Protein AF-A0A5B0R577-F1 (afdb_monomer_lite)

Sequence (352 aa):
MMDSQGEFYRAWYKTILSQLIGIERVLERFERAIALIWTSLPLSLGPPGENSPYMITPFRSRKTKRMIKDLLTRKLRNFLVEADSVLADFRPANPSSDEELPKVERWRSVLRLTAVMSDRIDEIRRWLQKPLIAVAKEEWQGLVEQIDNSLRLLLKHLNATYHKLEKGYQSDSDYEVVFLDGTRIKFVQAGLPVIKLCRVYFNKLSRPTNSMSLIFVENSMRLGAARLDNLLNLTQDTAVWIDYFVRKITQSDSRRREIVDATVRLAGSFLKSSSILKDYWDSLLDSGNHAPPVDRERIEEAQNWLECWNMMLNQATGNLTEATRSRGPGPAEIGEDTSDELDQEGGGGLMT

pLDDT: mean 71.92, std 19.08, range [32.41, 97.19]

Radius of gyration: 31.73 Å; chains: 1; bounding box: 81×52×121 Å

Foldseek 3Di:
DVVVLVVVVVVVVVVVVVVVVLVVVLVVLVVVVVVLLVVLPDPDDPDPDLPDLQNCFPLNSVVLVVLSCCLVVPLVVVLVVLVCVLVVPDDPDDDDPVVVVVSVVSVVVNVVSSVVSVVSSVVSVVVSRDPLLLVLLVVLVVLLVVLVVLLVLLVCQLDVVNVVPVVDDDDPPDDPQDHADPLLNLLSVLCNLLSVLSSVVSCLANDDDPDLHLADPPPLQHDGPNLSSVLSVLNVVLSVLSVQLSCLSRDRPRALVSNLVSLVVNLVSLVVSLVSSVVSLVVSVVCCVPTDDDDVVSSVVSVVVSVVSNVSNVVSSVSSNVSSVDDPPDPDPPDDPDDDDDDDDDDDDDDD

Structure (mmCIF, N/CA/C/O backbone):
data_AF-A0A5B0R577-F1
#
_entry.id   AF-A0A5B0R577-F1
#
loop_
_atom_site.group_PDB
_atom_site.id
_atom_site.type_symbol
_atom_site.label_atom_id
_atom_site.label_alt_id
_atom_site.label_comp_id
_atom_site.label_asym_id
_atom_site.label_entity_id
_atom_site.label_seq_id
_atom_site.pdbx_PDB_ins_code
_atom_site.Cartn_x
_atom_site.Cartn_y
_atom_site.Cartn_z
_atom_site.occupancy
_atom_site.B_iso_or_equiv
_atom_site.auth_seq_id
_atom_site.auth_comp_id
_atom_site.auth_asym_id
_atom_site.auth_atom_id
_atom_site.pdbx_PDB_model_num
ATOM 1 N N . MET A 1 1 ? 36.397 -19.663 -50.776 1.00 43.94 1 MET A N 1
ATOM 2 C CA . MET A 1 1 ? 36.369 -19.833 -49.304 1.00 43.94 1 MET A CA 1
ATOM 3 C C . MET A 1 1 ? 36.425 -18.499 -48.542 1.00 43.94 1 MET A C 1
ATOM 5 O O . MET A 1 1 ? 35.908 -18.453 -47.441 1.00 43.94 1 MET A O 1
ATOM 9 N N . MET A 1 2 ? 36.968 -17.409 -49.115 1.00 37.94 2 MET A N 1
ATOM 10 C CA . MET A 1 2 ? 36.943 -16.062 -48.501 1.00 37.94 2 MET A CA 1
ATOM 11 C C . MET A 1 2 ? 35.567 -15.353 -48.544 1.00 37.94 2 MET A C 1
ATOM 13 O O . MET A 1 2 ? 35.263 -14.586 -47.635 1.00 37.94 2 MET A O 1
ATOM 17 N N . ASP A 1 3 ? 34.709 -15.642 -49.533 1.00 46.12 3 ASP A N 1
ATOM 18 C CA . ASP A 1 3 ? 33.387 -14.990 -49.672 1.00 46.12 3 ASP A CA 1
ATOM 19 C C . ASP A 1 3 ? 32.381 -15.353 -48.565 1.00 46.12 3 ASP A C 1
ATOM 21 O O . ASP A 1 3 ? 31.615 -14.502 -48.118 1.00 46.12 3 ASP A O 1
ATOM 25 N N . SER A 1 4 ? 32.410 -16.586 -48.049 1.00 50.47 4 SER A N 1
ATOM 26 C CA . SER A 1 4 ? 31.443 -17.053 -47.042 1.00 50.47 4 SER A CA 1
ATOM 27 C C . SER A 1 4 ? 31.662 -16.435 -45.657 1.00 50.47 4 SER A C 1
ATOM 29 O O . SER A 1 4 ? 30.705 -16.215 -44.918 1.00 50.47 4 SER A O 1
ATOM 31 N N . GLN A 1 5 ? 32.912 -16.116 -45.301 1.00 43.12 5 GLN A N 1
ATOM 32 C CA . GLN A 1 5 ? 33.227 -15.390 -44.065 1.00 43.12 5 GLN A CA 1
ATOM 33 C C . GLN A 1 5 ? 32.813 -13.919 -44.173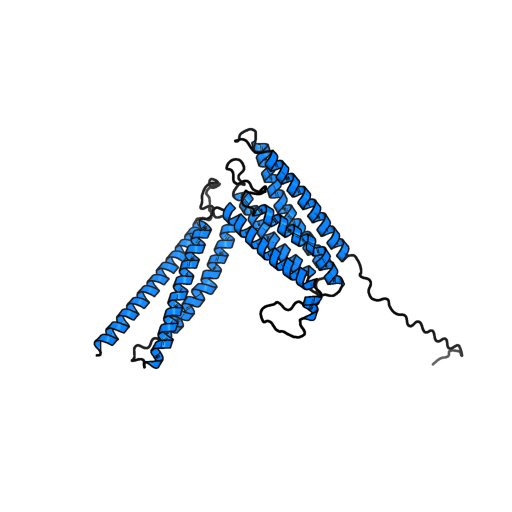 1.00 43.12 5 GLN A C 1
ATOM 35 O O . GLN A 1 5 ? 32.197 -13.385 -43.253 1.00 43.12 5 GLN A O 1
ATOM 40 N N . GLY A 1 6 ? 33.087 -13.273 -45.312 1.00 50.34 6 GLY A N 1
ATOM 41 C CA . GLY A 1 6 ? 32.671 -11.893 -45.568 1.00 50.34 6 GLY A CA 1
ATOM 42 C C . GLY A 1 6 ? 31.152 -11.712 -45.509 1.00 50.34 6 GLY A C 1
ATOM 43 O O . GLY A 1 6 ? 30.668 -10.767 -44.883 1.00 50.34 6 GLY A O 1
ATOM 44 N N . GLU A 1 7 ? 30.384 -12.642 -46.084 1.00 53.81 7 GLU A N 1
ATOM 45 C CA . GLU A 1 7 ? 28.919 -12.640 -45.995 1.00 53.81 7 GLU A CA 1
ATOM 46 C C . GLU A 1 7 ? 28.403 -12.886 -44.572 1.00 53.81 7 GLU A C 1
ATOM 48 O O . GLU A 1 7 ? 27.465 -12.208 -44.142 1.00 53.81 7 GLU A O 1
ATOM 53 N N . PHE A 1 8 ? 29.050 -13.773 -43.809 1.00 53.00 8 PHE A N 1
ATOM 54 C CA . PHE A 1 8 ? 28.721 -14.022 -42.404 1.00 53.00 8 PHE A CA 1
ATOM 55 C C . PHE A 1 8 ? 28.892 -12.760 -41.546 1.00 53.00 8 PHE A C 1
ATOM 57 O O . PHE A 1 8 ? 27.947 -12.350 -40.866 1.00 53.00 8 PHE A O 1
ATOM 64 N N . TYR A 1 9 ? 30.037 -12.072 -41.643 1.00 52.38 9 TYR A N 1
ATOM 65 C CA . TYR A 1 9 ? 30.276 -10.815 -40.920 1.00 52.38 9 TYR A CA 1
ATOM 66 C C . TYR A 1 9 ? 29.325 -9.697 -41.350 1.00 52.38 9 TYR A C 1
ATOM 68 O O . TYR A 1 9 ? 28.919 -8.883 -40.523 1.00 52.38 9 TYR A O 1
ATOM 76 N N . ARG A 1 10 ? 28.915 -9.661 -42.623 1.00 57.91 10 ARG A N 1
ATOM 77 C CA . ARG A 1 10 ? 27.967 -8.665 -43.143 1.00 57.91 10 ARG A CA 1
ATOM 78 C C . ARG A 1 10 ? 26.538 -8.915 -42.661 1.00 57.91 10 ARG A C 1
ATOM 80 O O . ARG A 1 10 ? 25.837 -7.961 -42.325 1.00 57.91 10 ARG A O 1
ATOM 87 N N . ALA A 1 11 ? 26.107 -10.176 -42.600 1.00 59.84 11 ALA A N 1
ATOM 88 C CA . ALA A 1 11 ? 24.827 -10.571 -42.013 1.00 59.84 11 ALA A CA 1
ATOM 89 C C . ALA A 1 11 ? 24.789 -10.260 -40.509 1.00 59.84 11 ALA A C 1
ATOM 91 O O . ALA A 1 11 ? 23.797 -9.738 -39.992 1.00 59.84 11 ALA A O 1
ATOM 92 N N . TRP A 1 12 ? 25.908 -10.485 -39.825 1.00 58.91 12 TRP A N 1
ATOM 93 C CA . TRP A 1 12 ? 26.088 -10.129 -38.425 1.00 58.91 12 TRP A CA 1
ATOM 94 C C . TRP A 1 12 ? 26.072 -8.623 -38.184 1.00 58.91 12 TRP A C 1
ATOM 96 O O . TRP A 1 12 ? 25.298 -8.150 -37.358 1.00 58.91 12 TRP A O 1
ATOM 106 N N . TYR A 1 13 ? 26.824 -7.848 -38.963 1.00 58.81 13 TYR A N 1
ATOM 107 C CA . TYR A 1 13 ? 26.816 -6.388 -38.890 1.00 58.81 13 TYR A CA 1
ATOM 108 C C . TYR A 1 13 ? 25.419 -5.810 -39.149 1.00 58.81 13 TYR A C 1
ATOM 110 O O . TYR A 1 13 ? 24.967 -4.935 -38.416 1.00 58.81 13 TYR A O 1
ATOM 118 N N . LYS A 1 14 ? 24.678 -6.343 -40.133 1.00 65.19 14 LYS A N 1
ATOM 119 C CA . LYS A 1 14 ? 23.273 -5.964 -40.369 1.00 65.19 14 LYS A CA 1
ATOM 120 C C . LYS A 1 14 ? 22.375 -6.282 -39.176 1.00 65.19 14 LYS A C 1
ATOM 122 O O . LYS A 1 14 ? 21.494 -5.489 -38.853 1.00 65.19 14 LYS A O 1
ATOM 127 N N . THR A 1 15 ? 22.602 -7.412 -38.515 1.00 58.28 15 THR A N 1
ATOM 128 C CA . THR A 1 15 ? 21.853 -7.797 -37.313 1.00 58.28 15 THR A CA 1
ATOM 129 C C . THR A 1 15 ? 22.156 -6.842 -36.159 1.00 58.28 15 THR A C 1
ATOM 131 O O . THR A 1 15 ? 21.231 -6.369 -35.508 1.00 58.28 15 THR A O 1
ATOM 134 N N . ILE A 1 16 ? 23.424 -6.471 -35.962 1.00 53.16 16 ILE A N 1
ATOM 135 C CA . ILE A 1 16 ? 23.866 -5.501 -34.947 1.00 53.16 16 ILE A CA 1
ATOM 136 C C . ILE A 1 16 ? 23.264 -4.124 -35.212 1.00 53.16 16 ILE A C 1
ATOM 138 O O . ILE A 1 16 ? 22.676 -3.524 -34.318 1.00 53.16 16 ILE A O 1
ATOM 142 N N . LEU A 1 17 ? 23.350 -3.643 -36.451 1.00 65.44 17 LEU A N 1
ATOM 143 C CA . LEU A 1 17 ? 22.764 -2.368 -36.844 1.00 65.44 17 LEU A CA 1
ATOM 144 C C . LEU A 1 17 ? 21.244 -2.381 -36.628 1.00 65.44 17 LEU A C 1
ATOM 146 O O . LEU A 1 17 ? 20.691 -1.432 -36.089 1.00 65.44 17 LEU A O 1
ATOM 150 N N . SER A 1 18 ? 20.570 -3.485 -36.962 1.00 65.94 18 SER A N 1
ATOM 151 C CA . SER A 1 18 ? 19.140 -3.654 -36.689 1.00 65.94 18 SER A CA 1
ATOM 152 C C . SER A 1 18 ? 18.818 -3.652 -35.191 1.00 65.94 18 SER A C 1
ATOM 154 O O . SER A 1 18 ? 17.758 -3.158 -34.810 1.00 65.94 18 SER A O 1
ATOM 156 N N . GLN A 1 19 ? 19.692 -4.199 -34.342 1.00 57.44 19 GLN A N 1
ATOM 157 C CA . GLN A 1 19 ? 19.535 -4.157 -32.886 1.00 57.44 19 GLN A CA 1
ATOM 158 C C . GLN A 1 19 ? 19.734 -2.736 -32.354 1.00 57.44 19 GLN A C 1
ATOM 160 O O . GLN A 1 19 ? 18.895 -2.269 -31.590 1.00 57.44 19 GLN A O 1
ATOM 165 N N . LEU A 1 20 ? 20.768 -2.022 -32.812 1.00 60.38 20 LEU A N 1
ATOM 166 C CA . LEU A 1 20 ? 21.030 -0.616 -32.472 1.00 60.38 20 LEU A CA 1
ATOM 167 C C . LEU A 1 20 ? 19.881 0.302 -32.897 1.00 60.38 20 LEU A C 1
ATOM 169 O O . LEU A 1 20 ? 19.410 1.090 -32.084 1.00 60.38 20 LEU A O 1
ATOM 173 N N . ILE A 1 21 ? 19.340 0.118 -34.103 1.00 68.38 21 ILE A N 1
ATOM 174 C CA . ILE A 1 21 ? 18.118 0.799 -34.564 1.00 68.38 21 ILE A CA 1
ATOM 175 C C . ILE A 1 21 ? 16.915 0.413 -33.685 1.00 68.38 21 ILE A C 1
ATOM 177 O O . ILE A 1 21 ? 16.046 1.234 -33.396 1.00 68.38 21 ILE A O 1
ATOM 181 N N . GLY A 1 22 ? 16.843 -0.842 -33.231 1.00 62.00 22 GLY A N 1
ATOM 182 C CA . GLY A 1 22 ? 15.838 -1.294 -32.268 1.00 62.00 22 GLY A CA 1
ATOM 183 C C . GLY A 1 22 ? 15.934 -0.558 -30.928 1.00 62.00 22 GLY A C 1
ATOM 184 O O . GLY A 1 22 ? 14.913 -0.132 -30.390 1.00 62.00 22 GLY A O 1
ATOM 185 N N . ILE A 1 23 ? 17.150 -0.357 -30.422 1.00 56.00 23 ILE A N 1
ATOM 186 C CA . ILE A 1 23 ? 17.432 0.372 -29.179 1.00 56.00 23 ILE A CA 1
ATOM 187 C C . ILE A 1 23 ? 17.136 1.859 -29.340 1.00 56.00 23 ILE A C 1
ATOM 189 O O . ILE A 1 23 ? 16.497 2.438 -28.469 1.00 56.00 23 ILE A O 1
ATOM 193 N N . GLU A 1 24 ? 17.517 2.465 -30.461 1.00 64.94 24 GLU A N 1
ATOM 194 C CA . GLU A 1 24 ? 17.181 3.851 -30.794 1.00 64.94 24 GLU A CA 1
ATOM 195 C C . GLU A 1 24 ? 15.662 4.063 -30.796 1.00 64.94 24 GLU A C 1
ATOM 197 O O . GLU A 1 24 ? 15.153 4.924 -30.083 1.00 64.94 24 GLU A O 1
ATOM 202 N N . ARG A 1 25 ? 14.897 3.189 -31.464 1.00 65.69 25 ARG A N 1
ATOM 203 C CA . ARG A 1 25 ? 13.421 3.226 -31.431 1.00 65.69 25 ARG A CA 1
ATOM 204 C C . ARG A 1 25 ? 12.852 3.057 -30.024 1.00 65.69 25 ARG A C 1
ATOM 206 O O . ARG A 1 25 ? 11.796 3.607 -29.705 1.00 65.69 25 ARG A O 1
ATOM 213 N N . VAL A 1 26 ? 13.510 2.264 -29.183 1.00 58.94 26 VAL A N 1
ATOM 214 C CA . VAL A 1 26 ? 13.148 2.099 -27.773 1.00 58.94 26 VAL A CA 1
ATOM 215 C C . VAL A 1 26 ? 13.426 3.385 -26.984 1.00 58.94 26 VAL A C 1
ATOM 217 O O . VAL A 1 26 ? 12.563 3.814 -26.220 1.00 58.94 26 VAL A O 1
ATOM 220 N N . LEU A 1 27 ? 14.565 4.042 -27.208 1.00 58.53 27 LEU A N 1
ATOM 221 C CA . LEU A 1 27 ? 14.920 5.328 -26.600 1.00 58.53 27 LEU A CA 1
ATOM 222 C C . LEU A 1 27 ? 13.985 6.457 -27.053 1.00 58.53 27 LEU A C 1
ATOM 224 O O . LEU A 1 27 ? 13.490 7.201 -26.211 1.00 58.53 27 LEU A O 1
ATOM 228 N N . GLU A 1 28 ? 13.611 6.516 -28.329 1.00 64.69 28 GLU A N 1
ATOM 229 C CA . GLU A 1 28 ? 12.591 7.454 -28.814 1.00 64.69 28 GLU A CA 1
ATOM 230 C C . GLU A 1 28 ? 11.214 7.202 -28.180 1.00 64.69 28 GLU A C 1
ATOM 232 O O . GLU A 1 28 ? 10.426 8.125 -27.959 1.00 64.69 28 GLU A O 1
ATOM 237 N N . ARG A 1 29 ? 10.871 5.938 -27.897 1.00 59.16 29 ARG A N 1
ATOM 238 C CA . ARG A 1 29 ? 9.642 5.598 -27.161 1.00 59.16 29 ARG A CA 1
ATOM 239 C C . ARG A 1 29 ? 9.730 6.034 -25.700 1.00 59.16 29 ARG A C 1
ATOM 241 O O . ARG A 1 29 ? 8.706 6.439 -25.153 1.00 59.16 29 ARG A O 1
ATOM 248 N N . PHE A 1 30 ? 10.912 5.989 -25.082 1.00 56.00 30 PHE A N 1
ATOM 249 C CA . PHE A 1 30 ? 11.136 6.559 -23.752 1.00 56.00 30 PHE A CA 1
ATOM 250 C C . PHE A 1 30 ? 10.985 8.063 -23.739 1.00 56.00 30 PHE A C 1
ATOM 252 O O . PHE A 1 30 ? 10.283 8.583 -22.880 1.00 56.00 30 PHE A O 1
ATOM 259 N N . GLU A 1 31 ? 11.605 8.745 -24.693 1.00 59.91 31 GLU A N 1
ATOM 260 C CA . GLU A 1 31 ? 11.509 10.190 -24.828 1.00 59.91 31 GLU A CA 1
ATOM 261 C C . GLU A 1 31 ? 10.050 10.615 -25.013 1.00 59.91 31 GLU A C 1
ATOM 263 O O . GLU A 1 31 ? 9.569 11.486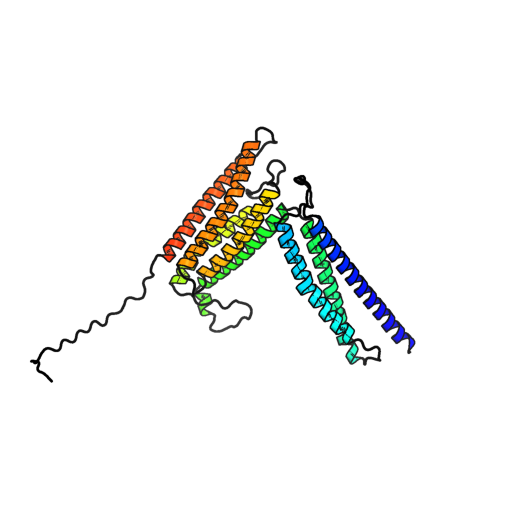 -24.295 1.00 59.91 31 GLU A O 1
ATOM 268 N N . ARG A 1 32 ? 9.290 9.907 -25.859 1.00 57.41 32 ARG A N 1
ATOM 269 C CA . ARG A 1 32 ? 7.846 10.129 -26.024 1.00 57.41 32 ARG A CA 1
ATOM 270 C C . ARG A 1 32 ? 7.033 9.802 -24.771 1.00 57.41 32 ARG A C 1
ATOM 272 O O . ARG A 1 32 ? 6.101 10.532 -24.451 1.00 57.41 32 ARG A O 1
ATOM 279 N N . ALA A 1 33 ? 7.359 8.733 -24.045 1.00 53.69 33 ALA A N 1
ATOM 280 C CA . ALA A 1 33 ? 6.676 8.381 -22.798 1.00 53.69 33 ALA A CA 1
ATOM 281 C C . ALA A 1 33 ? 6.944 9.411 -21.690 1.00 53.69 33 ALA A C 1
ATOM 283 O O . ALA A 1 33 ? 6.025 9.788 -20.968 1.00 53.69 33 ALA A O 1
ATOM 284 N N . ILE A 1 34 ? 8.182 9.898 -21.585 1.00 54.47 34 ILE A N 1
ATOM 285 C CA . ILE A 1 34 ? 8.567 11.000 -20.704 1.00 54.47 34 ILE A CA 1
ATOM 286 C C . ILE A 1 34 ? 7.822 12.261 -21.145 1.00 54.47 34 ILE A C 1
ATOM 288 O O . ILE A 1 34 ? 7.112 12.838 -20.333 1.00 54.47 34 ILE A O 1
ATOM 292 N N . ALA A 1 35 ? 7.860 12.633 -22.424 1.00 57.88 35 ALA A N 1
ATOM 293 C CA . ALA A 1 35 ? 7.121 13.781 -22.936 1.00 57.88 35 ALA A CA 1
ATOM 294 C C . ALA A 1 35 ? 5.631 13.706 -22.567 1.00 57.88 35 ALA A C 1
ATOM 296 O O . ALA A 1 35 ? 5.126 14.649 -21.980 1.00 57.88 35 ALA A O 1
ATOM 297 N N . LEU A 1 36 ? 4.960 12.564 -22.757 1.00 52.28 36 LEU A N 1
ATOM 298 C CA . LEU A 1 36 ? 3.553 12.365 -22.380 1.00 52.28 36 LEU A CA 1
ATOM 299 C C . LEU A 1 36 ? 3.292 12.503 -20.871 1.00 52.28 36 LEU A C 1
ATOM 301 O O . LEU A 1 36 ? 2.280 13.078 -20.475 1.00 52.28 36 LEU A O 1
ATOM 305 N N . ILE A 1 37 ? 4.184 12.001 -20.013 1.00 51.94 37 ILE A N 1
ATOM 306 C CA . ILE A 1 37 ? 4.076 12.147 -18.548 1.00 51.94 37 ILE A CA 1
ATOM 307 C C . ILE A 1 37 ? 4.250 13.608 -18.118 1.00 51.94 37 ILE A C 1
ATOM 309 O O . ILE A 1 37 ? 3.644 14.039 -17.140 1.00 51.94 37 ILE A O 1
ATOM 313 N N . TRP A 1 38 ? 5.073 14.368 -18.838 1.00 49.72 38 TRP A N 1
ATOM 314 C CA . TRP A 1 38 ? 5.372 15.761 -18.520 1.00 49.72 38 TRP A CA 1
ATOM 315 C C . TRP A 1 38 ? 4.382 16.750 -19.167 1.00 49.72 38 TRP A C 1
ATOM 317 O O . TRP A 1 38 ? 4.040 17.743 -18.533 1.00 49.72 38 TRP A O 1
ATOM 327 N N . THR A 1 39 ? 3.838 16.468 -20.357 1.00 47.03 39 THR A N 1
ATOM 328 C CA . THR A 1 39 ? 2.799 17.281 -21.028 1.00 47.03 39 THR A CA 1
ATOM 329 C C . THR A 1 39 ? 1.394 17.045 -20.476 1.00 47.03 39 THR A C 1
ATOM 331 O O . THR A 1 39 ? 0.492 17.835 -20.726 1.00 47.03 39 THR A O 1
ATOM 334 N N . SER A 1 40 ? 1.186 15.955 -19.736 1.00 47.47 40 SER A N 1
ATOM 335 C CA . SER A 1 40 ? -0.054 15.672 -18.998 1.00 47.47 40 SER A CA 1
ATOM 336 C C . SER A 1 40 ? -0.077 16.282 -17.592 1.00 47.47 40 SER A C 1
ATOM 338 O O . SER A 1 40 ? -1.050 16.099 -16.860 1.00 47.47 40 SER A O 1
ATOM 340 N N . LEU A 1 41 ? 0.965 17.028 -17.212 1.00 41.84 41 LEU A N 1
ATOM 341 C CA . LEU A 1 41 ? 0.905 17.933 -16.076 1.00 41.84 41 LEU A CA 1
ATOM 342 C C . LEU A 1 41 ? 0.022 19.121 -16.495 1.00 41.84 41 LEU A C 1
ATOM 344 O O . LEU A 1 41 ? 0.405 19.840 -17.420 1.00 41.84 41 LEU A O 1
ATOM 348 N N . PRO A 1 42 ? -1.158 19.346 -15.890 1.00 43.69 42 PRO A N 1
ATOM 349 C CA . PRO A 1 42 ? -2.006 20.452 -16.296 1.00 43.69 42 PRO A CA 1
ATOM 350 C C . PRO A 1 42 ? -1.371 21.758 -15.814 1.00 43.69 42 PRO A C 1
ATOM 352 O O . PRO A 1 42 ? -1.633 22.237 -14.713 1.00 43.69 42 PRO A O 1
ATOM 355 N N . LEU A 1 43 ? -0.541 22.364 -16.658 1.00 37.97 43 LEU A N 1
ATOM 356 C CA . LEU A 1 43 ? -0.430 23.811 -16.678 1.00 37.97 43 LEU A CA 1
ATOM 357 C C . LEU A 1 43 ? -1.737 24.320 -17.307 1.00 37.97 43 LEU A C 1
ATOM 359 O O . LEU A 1 43 ? -1.909 24.299 -18.519 1.00 37.97 43 LEU A O 1
ATOM 363 N N . SER A 1 44 ? -2.665 24.764 -16.456 1.00 35.06 44 SER A N 1
ATOM 364 C CA . SER A 1 44 ? -3.733 25.708 -16.821 1.00 35.06 44 SER A CA 1
ATOM 365 C C . SER A 1 44 ? -4.926 25.215 -17.665 1.00 35.06 44 SER A C 1
ATOM 367 O O . SER A 1 44 ? -5.443 25.977 -18.479 1.00 35.06 44 SER A O 1
ATOM 369 N N . LEU A 1 45 ? -5.471 24.021 -17.434 1.00 35.97 45 LEU A N 1
ATOM 370 C CA . LEU A 1 45 ? -6.836 23.709 -17.891 1.00 35.97 45 LEU A CA 1
ATOM 371 C C . LEU A 1 45 ? -7.610 23.091 -16.727 1.00 35.97 45 LEU A C 1
ATOM 373 O O . LEU A 1 45 ? -7.062 22.254 -16.014 1.00 35.97 45 LEU A O 1
ATOM 377 N N . GLY A 1 46 ? -8.827 23.597 -16.497 1.00 34.53 46 GLY A N 1
ATOM 378 C CA . GLY A 1 46 ? -9.694 23.302 -15.350 1.00 34.53 46 GLY A CA 1
ATOM 379 C C . GLY A 1 46 ? -9.962 21.809 -15.105 1.00 34.53 46 GLY A C 1
ATOM 380 O O . GLY A 1 46 ? -9.439 20.962 -15.827 1.00 34.53 46 GLY A O 1
ATOM 381 N N . PRO A 1 47 ? -10.758 21.469 -14.070 1.00 36.81 47 PRO A N 1
ATOM 382 C CA . PRO A 1 47 ? -10.885 20.097 -13.585 1.00 36.81 47 PRO A CA 1
ATOM 383 C C . PRO A 1 47 ? -11.162 19.139 -14.756 1.00 36.81 47 PRO A C 1
ATOM 385 O O . PRO A 1 47 ? -12.170 19.304 -15.448 1.00 36.81 47 PRO A O 1
ATOM 388 N N . PRO A 1 48 ? -10.257 18.182 -15.037 1.00 42.88 48 PRO A N 1
ATOM 389 C CA . PRO A 1 48 ? -10.452 17.255 -16.137 1.00 42.88 48 PRO A CA 1
ATOM 390 C C . PRO A 1 48 ? -11.697 16.430 -15.825 1.00 42.88 48 PRO A C 1
ATOM 392 O O . PRO A 1 48 ? -11.851 15.958 -14.698 1.00 42.88 48 PRO A O 1
ATOM 395 N N . GLY A 1 49 ? -12.587 16.261 -16.807 1.00 41.75 49 GLY A N 1
ATOM 396 C CA . GLY A 1 49 ? -13.767 15.414 -16.644 1.00 41.75 49 GLY A CA 1
ATOM 397 C C . GLY A 1 49 ? -13.362 14.060 -16.055 1.00 41.75 49 GLY A C 1
ATOM 398 O O . GLY A 1 49 ? -12.420 13.432 -16.545 1.00 41.75 49 GLY A O 1
ATOM 399 N N . GLU A 1 50 ? -14.059 13.627 -15.000 1.00 46.00 50 GLU A N 1
ATOM 400 C CA . GLU A 1 50 ? -13.710 12.496 -14.115 1.00 46.00 50 GLU A CA 1
ATOM 401 C C . GLU A 1 50 ? -13.518 11.136 -14.825 1.00 46.00 50 GLU A C 1
ATOM 403 O O . GLU A 1 50 ? -13.104 10.151 -14.212 1.00 46.00 50 GLU A O 1
ATOM 408 N N . ASN A 1 51 ? -13.771 11.085 -16.135 1.00 41.75 51 ASN A N 1
ATOM 409 C CA . ASN A 1 51 ? -13.734 9.900 -16.982 1.00 41.75 51 ASN A CA 1
ATOM 410 C C . ASN A 1 51 ? -12.569 9.854 -17.985 1.00 41.75 51 ASN A C 1
ATOM 412 O O . ASN A 1 51 ? -12.548 8.958 -18.826 1.00 41.75 51 ASN A O 1
ATOM 416 N N . SER A 1 52 ? -11.581 10.756 -17.920 1.00 41.66 52 SER A N 1
ATOM 417 C CA . SER A 1 52 ? -10.392 10.613 -18.773 1.00 41.66 52 SER A CA 1
ATOM 418 C C . SER A 1 52 ? -9.519 9.432 -18.308 1.00 41.66 52 SER A C 1
ATOM 420 O O . SER A 1 52 ? -9.003 9.459 -17.185 1.00 41.66 52 SER A O 1
ATOM 422 N N . PRO A 1 53 ? -9.267 8.414 -19.158 1.00 43.97 53 PRO A N 1
ATOM 423 C CA . PRO A 1 53 ? -8.374 7.298 -18.824 1.00 43.97 53 PRO A CA 1
ATOM 424 C C . PRO A 1 53 ? -6.910 7.741 -18.638 1.00 43.97 53 PRO A C 1
ATOM 426 O O . PRO A 1 53 ? -6.091 6.982 -18.118 1.00 43.97 53 PRO A O 1
ATOM 429 N N . TYR A 1 54 ? -6.592 8.985 -19.013 1.00 48.78 54 TYR A N 1
ATOM 430 C CA . TYR A 1 54 ? -5.264 9.589 -18.952 1.00 48.78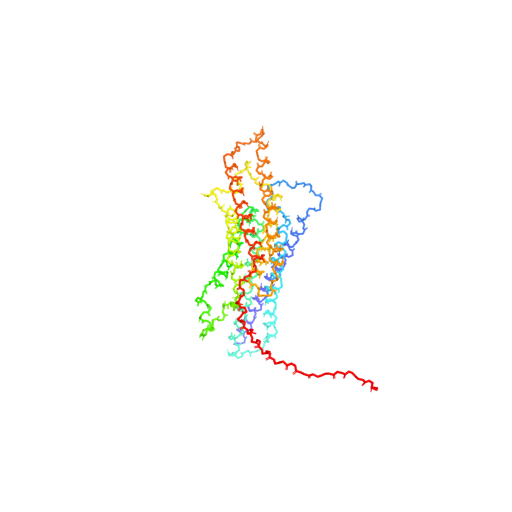 54 TYR A CA 1
ATOM 431 C C . TYR A 1 54 ? -5.072 10.550 -17.774 1.00 48.78 54 TYR A C 1
ATOM 433 O O . TYR A 1 54 ? -4.093 11.293 -17.766 1.00 48.78 54 TYR A O 1
ATOM 441 N N . MET A 1 55 ? -5.964 10.565 -16.775 1.00 56.03 55 MET A N 1
ATOM 442 C CA . MET A 1 55 ? -5.755 11.387 -15.579 1.00 56.03 55 MET A CA 1
ATOM 443 C C . MET A 1 55 ? -4.467 10.944 -14.861 1.00 56.03 55 MET A C 1
ATOM 445 O O . MET A 1 55 ? -4.423 9.906 -14.192 1.00 56.03 55 MET A O 1
ATOM 449 N N . ILE A 1 56 ? -3.390 11.717 -15.030 1.00 63.56 56 ILE A N 1
ATOM 450 C CA . ILE A 1 56 ? -2.118 11.486 -14.345 1.00 63.56 56 ILE A CA 1
ATOM 451 C C . ILE A 1 56 ? -2.230 12.104 -12.962 1.00 63.56 56 ILE A C 1
ATOM 453 O O . ILE A 1 56 ? -1.998 13.289 -12.746 1.00 63.56 56 ILE A O 1
ATOM 457 N N . THR A 1 57 ? -2.623 11.274 -12.009 1.00 69.12 57 THR A N 1
ATOM 458 C CA . THR A 1 57 ? -2.684 11.681 -10.614 1.00 69.12 57 THR A CA 1
ATOM 459 C C . THR A 1 57 ? -1.278 11.804 -10.004 1.00 69.12 57 THR A C 1
ATOM 461 O O . THR A 1 57 ? -0.330 11.176 -10.501 1.00 69.12 57 THR A O 1
ATOM 464 N N . PRO A 1 58 ? -1.098 12.571 -8.912 1.00 70.62 58 PRO A N 1
ATOM 465 C CA . PRO A 1 58 ? 0.166 12.627 -8.178 1.00 70.62 58 PRO A CA 1
ATOM 466 C C . PRO A 1 58 ? 0.738 11.245 -7.829 1.00 70.62 58 PRO A C 1
ATOM 468 O O . PRO A 1 58 ? 1.942 11.020 -8.000 1.00 70.62 58 PRO A O 1
ATOM 471 N N . PHE A 1 59 ? -0.102 10.289 -7.410 1.00 74.62 59 PHE A N 1
ATOM 472 C CA . PHE A 1 59 ? 0.327 8.907 -7.174 1.00 74.62 59 PHE A CA 1
ATOM 473 C C . PHE A 1 59 ? 0.921 8.272 -8.437 1.00 74.62 59 PHE A C 1
ATOM 475 O O . PHE A 1 59 ? 2.049 7.761 -8.417 1.00 74.62 59 PHE A O 1
ATOM 482 N N . ARG A 1 60 ? 0.189 8.342 -9.559 1.00 76.88 60 ARG A N 1
ATOM 483 C CA . ARG A 1 60 ? 0.632 7.785 -10.845 1.00 76.88 60 ARG A CA 1
ATOM 484 C C . ARG A 1 60 ? 1.939 8.399 -11.300 1.00 76.88 60 ARG A C 1
ATOM 486 O O . ARG A 1 60 ? 2.827 7.658 -11.715 1.00 76.88 60 ARG A O 1
ATOM 493 N N . SER A 1 61 ? 2.085 9.715 -11.179 1.00 73.00 61 SER A N 1
ATOM 494 C CA . SER A 1 61 ? 3.322 10.415 -11.525 1.00 73.00 61 SER A CA 1
ATOM 495 C C . SER A 1 61 ? 4.505 9.887 -10.704 1.00 73.00 61 SER A C 1
ATOM 497 O O . SER A 1 61 ? 5.502 9.427 -11.268 1.00 73.00 61 SER A O 1
ATOM 499 N N . ARG A 1 62 ? 4.372 9.820 -9.370 1.00 76.12 62 ARG A N 1
ATOM 500 C CA . ARG A 1 62 ? 5.434 9.311 -8.482 1.00 76.12 62 ARG A CA 1
ATOM 501 C C . ARG A 1 62 ? 5.801 7.857 -8.773 1.00 76.12 62 ARG A C 1
ATOM 503 O O . ARG A 1 62 ? 6.985 7.511 -8.781 1.00 76.12 62 ARG A O 1
ATOM 510 N N . LYS A 1 63 ? 4.816 6.984 -8.996 1.00 80.56 63 LYS A N 1
ATOM 511 C CA . LYS A 1 63 ? 5.070 5.566 -9.288 1.00 80.56 63 LYS A CA 1
ATOM 512 C C . LYS A 1 63 ? 5.692 5.370 -10.671 1.00 80.56 63 LYS A C 1
ATOM 514 O O . LYS A 1 63 ? 6.691 4.664 -10.784 1.00 80.56 63 LYS A O 1
ATOM 519 N N . THR A 1 64 ? 5.202 6.075 -11.685 1.00 78.38 64 THR A N 1
ATOM 520 C CA . THR A 1 64 ? 5.763 6.015 -13.042 1.00 78.38 64 THR A CA 1
ATOM 521 C C . THR A 1 64 ? 7.197 6.537 -13.067 1.00 78.38 64 THR A C 1
ATOM 523 O O . THR A 1 64 ? 8.072 5.898 -13.645 1.00 78.38 64 THR A O 1
ATOM 526 N N . LYS A 1 65 ? 7.494 7.619 -12.331 1.00 77.12 65 LYS A N 1
ATOM 527 C CA . LYS A 1 65 ? 8.866 8.116 -12.151 1.00 77.12 65 LYS A CA 1
ATOM 528 C C . LYS A 1 65 ? 9.793 7.053 -11.552 1.00 77.12 65 LYS A C 1
ATOM 530 O O . LYS A 1 65 ? 10.926 6.919 -12.005 1.00 77.12 65 LYS A O 1
ATOM 535 N N . ARG A 1 66 ? 9.325 6.267 -10.573 1.00 80.56 66 ARG A N 1
ATOM 536 C CA . ARG A 1 66 ? 10.093 5.137 -10.012 1.00 80.56 66 ARG A CA 1
ATOM 537 C C . ARG A 1 66 ? 10.316 4.022 -11.036 1.00 80.56 66 ARG A C 1
ATOM 539 O O . ARG A 1 66 ? 11.438 3.537 -11.140 1.00 80.56 66 ARG A O 1
ATOM 546 N N . MET A 1 67 ? 9.290 3.646 -11.803 1.00 82.25 67 MET A N 1
ATOM 547 C CA . MET A 1 67 ? 9.406 2.618 -12.848 1.00 82.25 67 MET A CA 1
ATOM 548 C C . MET A 1 67 ? 10.391 3.034 -13.947 1.00 82.25 67 MET A C 1
ATOM 550 O O . MET A 1 67 ? 11.230 2.230 -14.345 1.00 82.25 67 MET A O 1
ATOM 554 N N . ILE A 1 68 ? 10.335 4.296 -14.384 1.00 77.94 68 ILE A N 1
ATOM 555 C CA . ILE A 1 68 ? 11.270 4.862 -15.364 1.00 77.94 68 ILE A CA 1
ATOM 556 C C . ILE A 1 68 ? 12.680 4.931 -14.784 1.00 77.94 68 ILE A C 1
ATOM 558 O O . ILE A 1 68 ? 13.627 4.539 -15.456 1.00 77.94 68 ILE A O 1
ATOM 562 N N . LYS A 1 69 ? 12.839 5.376 -13.531 1.00 79.69 69 LYS A N 1
ATOM 563 C CA . LYS A 1 69 ? 14.153 5.397 -12.882 1.00 79.69 69 LYS A CA 1
ATOM 564 C C . LYS A 1 69 ? 14.777 4.002 -12.869 1.00 79.69 69 LYS A C 1
ATOM 566 O O . LYS A 1 69 ? 15.900 3.870 -13.325 1.00 79.69 69 LYS A O 1
ATOM 571 N N . ASP A 1 70 ? 14.052 2.976 -12.419 1.00 82.62 70 ASP A N 1
ATOM 572 C CA . ASP A 1 70 ? 14.536 1.584 -12.418 1.00 82.62 70 ASP A CA 1
ATOM 573 C C . ASP A 1 70 ? 14.958 1.113 -13.821 1.00 82.62 70 ASP A C 1
ATOM 575 O O . ASP A 1 70 ? 16.009 0.498 -14.009 1.00 82.62 70 ASP A O 1
ATOM 579 N N . LEU A 1 71 ? 14.162 1.455 -14.827 1.00 81.00 71 LEU A N 1
ATOM 580 C CA . LEU A 1 71 ? 14.424 1.113 -16.216 1.00 81.00 71 LEU A CA 1
ATOM 581 C C . LEU A 1 71 ? 15.698 1.775 -16.748 1.00 81.00 71 LEU A C 1
ATOM 583 O O . LEU A 1 71 ? 16.530 1.093 -17.336 1.00 81.00 71 LEU A O 1
ATOM 587 N N . LEU A 1 72 ? 15.904 3.061 -16.464 1.00 77.25 72 LEU A N 1
ATOM 588 C CA . LEU A 1 72 ? 17.099 3.791 -16.886 1.00 77.25 72 LEU A CA 1
ATOM 589 C C . LEU A 1 72 ? 18.344 3.374 -16.090 1.00 77.25 72 LEU A C 1
ATOM 591 O O . LEU A 1 72 ? 19.382 3.058 -16.665 1.00 77.25 72 LEU A O 1
ATOM 595 N N . THR A 1 73 ? 18.263 3.346 -14.759 1.00 79.31 73 THR A N 1
ATOM 596 C CA . THR A 1 73 ? 19.453 3.174 -13.912 1.00 79.31 73 THR A CA 1
ATOM 597 C C . THR A 1 73 ? 19.919 1.731 -13.814 1.00 79.31 73 THR A C 1
ATOM 599 O O . THR A 1 73 ? 21.087 1.492 -13.519 1.00 79.31 73 THR A O 1
ATOM 602 N N . ARG A 1 74 ? 19.020 0.763 -14.023 1.00 81.69 74 ARG A N 1
ATOM 603 C CA . ARG A 1 74 ? 19.341 -0.661 -13.896 1.00 81.69 74 ARG A CA 1
ATOM 604 C C . ARG A 1 74 ? 19.272 -1.375 -15.234 1.00 81.69 74 ARG A C 1
ATOM 606 O O . ARG A 1 74 ? 20.266 -1.949 -15.658 1.00 81.69 74 ARG A O 1
ATOM 613 N N . LYS A 1 75 ? 18.119 -1.358 -15.907 1.00 79.62 75 LYS A N 1
ATOM 614 C CA . LYS A 1 75 ? 17.927 -2.170 -17.122 1.00 79.62 75 LYS A CA 1
ATOM 615 C C . LYS A 1 75 ? 18.740 -1.642 -18.303 1.00 79.62 75 LYS A C 1
ATOM 617 O O . LYS A 1 75 ? 19.508 -2.407 -18.877 1.00 79.62 75 LYS A O 1
ATOM 622 N N . LEU A 1 76 ? 18.628 -0.349 -18.604 1.00 77.19 76 LEU A N 1
ATOM 623 C CA . LEU A 1 76 ? 19.390 0.291 -19.675 1.00 77.19 76 LEU A CA 1
ATOM 624 C C . LEU A 1 76 ? 20.890 0.272 -19.373 1.00 77.19 76 LEU A C 1
ATOM 626 O O . LEU A 1 76 ? 21.676 -0.057 -20.250 1.00 77.19 76 LEU A O 1
ATOM 630 N N . ARG A 1 77 ? 21.295 0.543 -18.125 1.00 80.12 77 ARG A N 1
ATOM 631 C CA . ARG A 1 77 ? 22.705 0.432 -17.725 1.00 80.12 77 ARG A CA 1
ATOM 632 C C . ARG A 1 77 ? 23.271 -0.963 -17.995 1.00 80.12 77 ARG A C 1
ATOM 634 O O . ARG A 1 77 ? 24.327 -1.065 -18.604 1.00 80.12 77 ARG A O 1
ATOM 641 N N . ASN A 1 78 ? 22.577 -2.021 -17.574 1.00 81.56 78 ASN A N 1
ATOM 642 C CA . ASN A 1 78 ? 23.030 -3.395 -17.808 1.00 81.56 78 ASN A CA 1
ATOM 643 C C . ASN A 1 78 ? 23.113 -3.712 -19.304 1.00 81.56 78 ASN A C 1
ATOM 645 O O . ASN A 1 78 ? 24.069 -4.336 -19.742 1.00 81.56 78 ASN A O 1
ATOM 649 N N . PHE A 1 79 ? 22.130 -3.248 -20.079 1.00 78.56 79 PHE A N 1
ATOM 650 C CA . PHE A 1 79 ? 22.152 -3.369 -21.530 1.00 78.56 79 PHE A CA 1
ATOM 651 C C . PHE A 1 79 ? 23.388 -2.686 -22.142 1.00 78.56 79 PHE A C 1
ATOM 653 O O . PHE A 1 79 ? 24.099 -3.309 -22.923 1.00 78.56 79 PHE A O 1
ATOM 660 N N . LEU A 1 80 ? 23.666 -1.433 -21.765 1.00 76.00 80 LEU A N 1
ATOM 661 C CA . LEU A 1 80 ? 24.785 -0.659 -22.306 1.00 76.00 80 LEU A CA 1
ATOM 662 C C . LEU A 1 80 ? 26.141 -1.272 -21.945 1.00 76.00 80 LEU A C 1
ATOM 664 O O . LEU A 1 80 ? 27.004 -1.338 -22.806 1.00 76.00 80 LEU A O 1
ATOM 668 N N . VAL A 1 81 ? 26.317 -1.750 -20.709 1.00 80.31 81 VAL A N 1
ATOM 669 C CA . VAL A 1 81 ? 27.561 -2.413 -20.273 1.00 80.31 81 VAL A CA 1
ATOM 670 C C . VAL A 1 81 ? 27.823 -3.685 -21.083 1.00 80.31 81 VAL A C 1
ATOM 672 O O . VAL A 1 81 ? 28.937 -3.908 -21.548 1.00 80.31 81 VAL A O 1
ATOM 675 N N . GLU A 1 82 ? 26.795 -4.508 -21.287 1.00 75.44 82 GLU A N 1
ATOM 676 C CA . GLU A 1 82 ? 26.927 -5.745 -22.061 1.00 75.44 82 GLU A CA 1
ATOM 677 C C . GLU A 1 82 ? 27.168 -5.451 -23.545 1.00 75.44 82 GLU A C 1
ATOM 679 O O . GLU A 1 82 ? 28.046 -6.057 -24.155 1.00 75.44 82 GLU A O 1
ATOM 684 N N . ALA A 1 83 ? 26.461 -4.474 -24.117 1.00 70.19 83 ALA A N 1
ATOM 685 C CA . ALA A 1 83 ? 26.669 -4.046 -25.497 1.00 70.19 83 ALA A CA 1
ATOM 686 C C . ALA A 1 83 ? 28.077 -3.470 -25.723 1.00 70.19 83 ALA A C 1
ATOM 688 O O . ALA A 1 83 ? 28.712 -3.807 -26.718 1.00 70.19 83 ALA A O 1
ATOM 689 N N . ASP A 1 84 ? 28.585 -2.657 -24.794 1.00 71.12 84 ASP A N 1
ATOM 690 C CA . ASP A 1 84 ? 29.938 -2.097 -24.851 1.00 71.12 84 ASP A CA 1
ATOM 691 C C . ASP A 1 84 ? 31.000 -3.200 -24.804 1.00 71.12 84 ASP A C 1
ATOM 693 O O . ASP A 1 84 ? 31.872 -3.247 -25.666 1.00 71.12 84 ASP A O 1
ATOM 697 N N . SER A 1 85 ? 30.861 -4.170 -23.890 1.00 72.62 85 SER A N 1
ATOM 698 C CA . SER A 1 85 ? 31.781 -5.317 -23.808 1.00 72.62 85 SER A CA 1
ATOM 699 C C . SER A 1 85 ? 31.839 -6.120 -25.111 1.00 72.62 85 SER A C 1
ATOM 701 O O . SER A 1 85 ? 32.894 -6.575 -25.548 1.00 72.62 85 SER A O 1
ATOM 703 N N . VAL A 1 86 ? 30.692 -6.255 -25.772 1.00 68.56 86 VAL A N 1
ATOM 704 C CA . VAL A 1 86 ? 30.545 -7.000 -27.015 1.00 68.56 86 VAL A CA 1
ATOM 705 C C . VAL A 1 86 ? 31.131 -6.239 -28.209 1.00 68.56 86 VAL A C 1
ATOM 707 O O . VAL A 1 86 ? 31.722 -6.856 -29.098 1.00 68.56 86 VAL A O 1
ATOM 710 N N . LEU A 1 87 ? 30.987 -4.912 -28.235 1.00 67.06 87 LEU A N 1
ATOM 711 C CA . LEU A 1 87 ? 31.545 -4.048 -29.277 1.00 67.06 87 LEU A CA 1
ATOM 712 C C . LEU A 1 87 ? 33.059 -3.852 -29.113 1.00 67.06 87 LEU A C 1
ATOM 714 O O . LEU A 1 87 ? 33.772 -3.838 -30.114 1.00 67.06 87 LEU A O 1
ATOM 718 N N . ALA A 1 88 ? 33.556 -3.752 -27.879 1.00 67.75 88 ALA A N 1
ATOM 719 C CA . ALA A 1 88 ? 34.981 -3.623 -27.575 1.00 67.75 88 ALA A CA 1
ATOM 720 C C . ALA A 1 88 ? 35.782 -4.881 -27.963 1.00 67.75 88 ALA A C 1
ATOM 722 O O . ALA A 1 88 ? 36.906 -4.775 -28.456 1.00 67.75 88 ALA A O 1
ATOM 723 N N . ASP A 1 89 ? 35.179 -6.064 -27.820 1.00 63.78 89 ASP A N 1
ATOM 724 C CA . ASP A 1 89 ? 35.781 -7.346 -28.208 1.00 63.78 89 ASP A CA 1
ATOM 725 C C . ASP A 1 89 ? 35.618 -7.673 -29.707 1.00 63.78 89 ASP A C 1
ATOM 727 O O . ASP A 1 89 ? 36.060 -8.725 -30.188 1.00 63.78 89 ASP A O 1
ATOM 731 N N . PHE A 1 90 ? 35.006 -6.773 -30.482 1.00 58.34 90 PHE A N 1
ATOM 732 C CA . PHE A 1 90 ? 34.818 -6.953 -31.915 1.00 58.34 90 PHE A CA 1
ATOM 733 C C . PHE A 1 90 ? 36.118 -6.660 -32.680 1.00 58.34 90 PHE A C 1
ATOM 735 O O . PHE A 1 90 ? 36.409 -5.525 -33.058 1.00 58.34 90 PHE A O 1
ATOM 742 N N . ARG A 1 91 ? 36.910 -7.703 -32.960 1.00 57.66 91 ARG A N 1
ATOM 743 C CA . ARG A 1 91 ? 38.019 -7.638 -33.927 1.00 57.66 91 ARG A CA 1
ATOM 744 C C . ARG A 1 91 ? 37.603 -8.269 -35.260 1.00 57.66 91 ARG A C 1
ATOM 746 O O . ARG A 1 91 ? 37.220 -9.436 -35.266 1.00 57.66 91 ARG A O 1
ATOM 753 N N . PRO 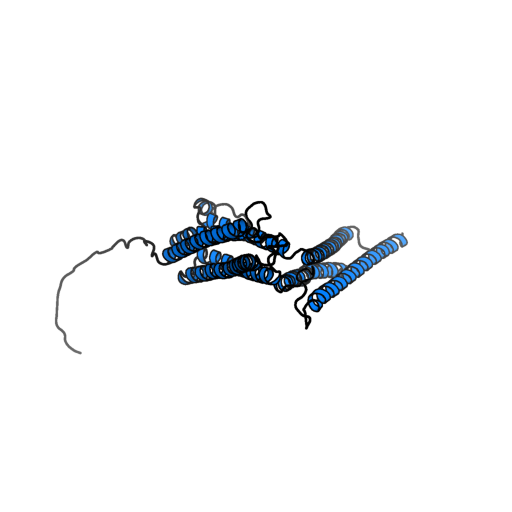A 1 92 ? 37.732 -7.566 -36.400 1.00 51.97 92 PRO A N 1
ATOM 754 C CA . PRO A 1 92 ? 37.377 -8.095 -37.721 1.00 51.97 92 PRO A CA 1
ATOM 755 C C . PRO A 1 92 ? 38.387 -9.115 -38.294 1.00 51.97 92 PRO A C 1
ATOM 757 O O . PRO A 1 92 ? 38.430 -9.308 -39.504 1.00 51.97 92 PRO A O 1
ATOM 760 N N . ALA A 1 93 ? 39.212 -9.767 -37.467 1.00 44.72 93 ALA A N 1
ATOM 761 C CA . ALA A 1 93 ? 40.245 -10.695 -37.929 1.00 44.72 93 ALA A CA 1
ATOM 762 C C . ALA A 1 93 ? 39.962 -12.128 -37.453 1.00 44.72 93 ALA A C 1
ATOM 764 O O . ALA A 1 93 ? 39.605 -12.324 -36.293 1.00 44.72 93 ALA A O 1
ATOM 765 N N . ASN A 1 94 ? 40.123 -13.086 -38.376 1.00 50.59 94 ASN A N 1
ATOM 766 C CA . ASN A 1 94 ? 39.856 -14.527 -38.264 1.00 50.59 94 ASN A CA 1
ATOM 767 C C . ASN A 1 94 ? 39.870 -15.088 -36.825 1.00 50.59 94 ASN A C 1
ATOM 769 O O . ASN A 1 94 ? 40.953 -15.331 -36.289 1.00 50.59 94 ASN A O 1
ATOM 773 N N . PRO A 1 95 ? 38.696 -15.330 -36.212 1.00 51.47 95 PRO A N 1
ATOM 774 C CA . PRO A 1 95 ? 38.598 -16.018 -34.936 1.00 51.47 95 PRO A CA 1
ATOM 775 C C . PRO A 1 95 ? 38.929 -17.502 -35.128 1.00 51.47 95 PRO A C 1
ATOM 777 O O . PRO A 1 95 ? 38.551 -18.112 -36.129 1.00 51.47 95 PRO A O 1
ATOM 780 N N . SER A 1 96 ? 39.642 -18.088 -34.171 1.00 53.00 96 SER A N 1
ATOM 781 C CA . SER A 1 96 ? 39.731 -19.543 -34.044 1.00 53.00 96 SER A CA 1
ATOM 782 C C . SER A 1 96 ? 38.388 -20.102 -33.552 1.00 53.00 96 SER A C 1
ATOM 784 O O . SER A 1 96 ? 37.623 -19.402 -32.886 1.00 53.00 96 SER A O 1
ATOM 786 N N . SER A 1 97 ? 38.097 -21.371 -33.853 1.00 54.62 97 SER A N 1
ATOM 787 C CA . SER A 1 97 ? 36.836 -22.043 -33.487 1.00 54.62 97 SER A CA 1
ATOM 788 C C . SER A 1 97 ? 36.526 -22.018 -31.981 1.00 54.62 97 SER A C 1
ATOM 790 O O . SER A 1 97 ? 35.360 -21.987 -31.593 1.00 54.62 97 SER A O 1
ATOM 792 N N . ASP A 1 98 ? 37.553 -21.965 -31.127 1.00 53.31 98 ASP A N 1
ATOM 793 C CA . ASP A 1 98 ? 37.399 -21.911 -29.666 1.00 53.31 98 ASP A CA 1
ATOM 794 C C . ASP A 1 98 ? 36.977 -20.520 -29.144 1.00 53.31 98 ASP A C 1
ATOM 796 O O . ASP A 1 98 ? 36.440 -20.403 -28.042 1.00 53.31 98 ASP A O 1
ATOM 800 N N . GLU A 1 99 ? 37.135 -19.454 -29.940 1.00 54.97 99 GLU A N 1
ATOM 801 C CA . GLU A 1 99 ? 36.702 -18.092 -29.587 1.00 54.97 99 GLU A CA 1
ATOM 802 C C . GLU A 1 99 ? 35.258 -17.762 -30.014 1.00 54.97 99 GLU A C 1
ATOM 804 O O . GLU A 1 99 ? 34.734 -16.698 -29.665 1.00 54.97 99 GLU A O 1
ATOM 809 N N . GLU A 1 100 ? 34.595 -18.634 -30.779 1.00 57.72 100 GLU A N 1
ATOM 810 C CA . GLU A 1 100 ? 33.270 -18.358 -31.355 1.00 57.72 100 GLU A CA 1
ATOM 811 C C . GLU A 1 100 ? 32.124 -18.560 -30.350 1.00 57.72 100 GLU A C 1
ATOM 813 O O . GLU A 1 100 ? 31.201 -17.742 -30.283 1.00 57.72 100 GLU A O 1
ATOM 818 N N . LEU A 1 101 ? 32.198 -19.600 -29.513 1.00 58.28 101 LEU A N 1
ATOM 819 C CA . LEU A 1 101 ? 31.180 -19.925 -28.501 1.00 58.28 101 LEU A CA 1
ATOM 820 C C . LEU A 1 101 ? 30.976 -18.806 -27.451 1.00 58.28 101 LEU A C 1
ATOM 822 O O . LEU A 1 101 ? 29.824 -18.417 -27.228 1.00 58.28 101 LEU A O 1
ATOM 826 N N . PRO A 1 102 ? 32.035 -18.225 -26.841 1.00 61.69 102 PRO A N 1
ATOM 827 C CA . PRO A 1 102 ? 31.895 -17.131 -25.875 1.00 61.69 102 PRO A CA 1
ATOM 828 C C . PRO A 1 102 ? 31.331 -15.852 -26.498 1.00 61.69 102 PRO A C 1
ATOM 830 O O . PRO A 1 102 ? 30.563 -15.137 -25.853 1.00 61.69 102 PRO A O 1
ATOM 833 N N . LYS A 1 103 ? 31.674 -15.570 -27.763 1.00 62.53 103 LYS A N 1
ATOM 834 C CA . LYS A 1 103 ? 31.127 -14.428 -28.503 1.00 62.53 103 LYS A CA 1
ATOM 835 C C . LYS A 1 103 ? 29.621 -14.622 -28.668 1.00 62.53 103 LYS A C 1
ATOM 837 O O . LYS A 1 103 ? 28.861 -13.785 -28.189 1.00 62.53 103 LYS A O 1
ATOM 842 N N . VAL A 1 104 ? 29.172 -15.741 -29.247 1.00 65.12 104 VAL A N 1
ATOM 843 C CA . VAL A 1 104 ? 27.740 -16.034 -29.473 1.00 65.12 104 VAL A CA 1
ATOM 844 C C . VAL A 1 104 ? 26.908 -15.943 -28.186 1.00 65.12 104 VAL A C 1
ATOM 846 O O . VAL A 1 104 ? 25.806 -15.394 -28.215 1.00 65.12 104 VAL A O 1
ATOM 849 N N . GLU A 1 105 ? 27.421 -16.422 -27.051 1.00 68.44 105 GLU A N 1
ATOM 850 C CA . GLU A 1 105 ? 26.700 -16.349 -25.773 1.00 68.44 105 GLU A CA 1
ATOM 851 C C . GLU A 1 105 ? 26.510 -14.907 -25.274 1.00 68.44 105 GLU A C 1
ATOM 853 O O . GLU A 1 105 ? 25.418 -14.533 -24.837 1.00 68.44 105 GLU A O 1
ATOM 858 N N . ARG A 1 106 ? 27.521 -14.045 -25.423 1.00 67.00 106 ARG A N 1
ATOM 859 C CA . ARG A 1 106 ? 27.390 -12.619 -25.083 1.00 67.00 106 ARG A CA 1
ATOM 860 C C . ARG A 1 106 ? 26.388 -11.901 -25.987 1.00 67.00 106 ARG A C 1
ATOM 862 O O . ARG A 1 106 ? 25.612 -11.072 -25.518 1.00 67.00 106 ARG A O 1
ATOM 869 N N . TRP A 1 107 ? 26.299 -12.282 -27.259 1.00 67.56 107 TRP A N 1
ATOM 870 C CA . TRP A 1 107 ? 25.269 -11.752 -28.161 1.00 67.56 107 TRP A CA 1
ATOM 871 C C . TRP A 1 107 ? 23.855 -12.183 -27.773 1.00 67.56 107 TRP A C 1
ATOM 873 O O . TRP A 1 107 ? 22.930 -11.368 -27.812 1.00 67.56 107 TRP A O 1
ATOM 883 N N . ARG A 1 108 ? 23.674 -13.430 -27.319 1.00 70.94 108 ARG A N 1
ATOM 884 C CA . ARG A 1 108 ? 22.398 -13.864 -26.725 1.00 70.94 108 ARG A CA 1
ATOM 885 C C . ARG A 1 108 ? 22.060 -13.059 -25.469 1.00 70.94 108 ARG A C 1
ATOM 887 O O . ARG A 1 108 ? 20.891 -12.723 -25.275 1.00 70.94 108 ARG A O 1
ATOM 894 N N . SER A 1 109 ? 23.056 -12.705 -24.652 1.00 75.50 109 SER A N 1
ATOM 895 C CA . SER A 1 109 ? 22.873 -11.842 -23.474 1.00 75.50 109 SER A CA 1
ATOM 896 C C . SER A 1 109 ? 22.301 -10.471 -23.859 1.00 75.50 109 SER A C 1
ATOM 898 O O . SER A 1 109 ? 21.277 -10.059 -23.306 1.00 75.50 109 SER A O 1
ATOM 900 N N . VAL A 1 110 ? 22.880 -9.811 -24.869 1.00 69.69 110 VAL A N 1
ATOM 901 C CA . VAL A 1 110 ? 22.405 -8.512 -25.383 1.00 69.69 110 VAL A CA 1
ATOM 902 C C . VAL A 1 110 ? 20.966 -8.612 -25.907 1.00 69.69 110 VAL A C 1
ATOM 904 O O . VAL A 1 110 ? 20.116 -7.812 -25.514 1.00 69.69 110 VAL A O 1
ATOM 907 N N . LEU A 1 111 ? 20.649 -9.633 -26.715 1.00 70.06 111 LEU A N 1
ATOM 908 C CA . LEU A 1 111 ? 19.288 -9.871 -27.225 1.00 70.06 111 LEU A CA 1
ATOM 909 C C . LEU A 1 111 ? 18.265 -10.056 -26.097 1.00 70.06 111 LEU A C 1
ATOM 911 O O . LEU A 1 111 ? 17.181 -9.467 -26.121 1.00 70.06 111 LEU A O 1
ATOM 915 N N . ARG A 1 112 ? 18.622 -10.846 -25.080 1.00 78.69 112 ARG A N 1
ATOM 916 C CA . ARG A 1 112 ? 17.786 -11.065 -23.896 1.00 78.69 112 ARG A CA 1
ATOM 917 C C . ARG A 1 112 ? 17.536 -9.758 -23.144 1.00 78.69 112 ARG A C 1
ATOM 919 O O . ARG A 1 112 ? 16.415 -9.513 -22.707 1.00 78.69 112 ARG A O 1
ATOM 926 N N . LEU A 1 113 ? 18.549 -8.906 -22.995 1.00 76.44 113 LEU A N 1
ATOM 927 C CA . LEU A 1 113 ? 18.405 -7.616 -22.318 1.00 76.44 113 LEU A CA 1
ATOM 928 C C . LEU A 1 113 ? 17.507 -6.649 -23.100 1.00 76.44 113 LEU A C 1
ATOM 930 O O . LEU A 1 113 ? 16.686 -5.971 -22.483 1.00 76.44 113 LEU A O 1
ATOM 934 N N . THR A 1 114 ? 17.579 -6.643 -24.433 1.00 69.94 114 THR A N 1
ATOM 935 C CA . THR A 1 114 ? 16.655 -5.879 -25.290 1.00 69.94 114 THR A CA 1
ATOM 936 C C . THR A 1 114 ? 15.202 -6.318 -25.105 1.00 69.94 114 THR A C 1
ATOM 938 O O . THR A 1 114 ? 14.315 -5.470 -24.959 1.00 69.94 114 THR A O 1
ATOM 941 N N . ALA A 1 115 ? 14.949 -7.629 -25.055 1.00 76.06 115 ALA A N 1
ATOM 942 C CA . ALA A 1 115 ? 13.616 -8.162 -24.777 1.00 76.06 115 ALA A CA 1
ATOM 943 C C . ALA A 1 115 ? 13.119 -7.717 -23.389 1.00 76.06 115 ALA A C 1
ATOM 945 O O . ALA A 1 115 ? 12.050 -7.122 -23.280 1.00 76.06 115 ALA A O 1
ATOM 946 N N . VAL A 1 116 ? 13.954 -7.860 -22.351 1.00 80.19 116 VAL A N 1
ATOM 947 C CA . VAL A 1 116 ? 13.638 -7.421 -20.978 1.00 80.19 116 VAL A CA 1
ATOM 948 C C . VAL A 1 116 ? 13.309 -5.925 -20.901 1.00 80.19 116 VAL A C 1
ATOM 950 O O . VAL A 1 116 ? 12.419 -5.526 -20.149 1.00 80.19 116 VAL A O 1
ATOM 953 N N . MET A 1 117 ? 14.021 -5.074 -21.646 1.00 73.81 117 MET A N 1
ATOM 954 C CA . MET A 1 117 ? 13.708 -3.642 -21.712 1.00 73.81 117 MET A CA 1
ATOM 955 C C . MET A 1 117 ? 12.360 -3.386 -22.390 1.00 73.81 117 MET A C 1
ATOM 957 O O . MET A 1 117 ? 11.569 -2.591 -21.882 1.00 73.81 117 MET A O 1
ATOM 961 N N . SER A 1 118 ? 12.088 -4.067 -23.505 1.00 72.62 118 SER A N 1
ATOM 962 C CA . SER A 1 118 ? 10.838 -3.929 -24.263 1.00 72.62 118 SER A CA 1
ATOM 963 C C . SER A 1 118 ? 9.626 -4.343 -23.427 1.00 72.62 118 SER A C 1
ATOM 965 O O . SER A 1 118 ? 8.679 -3.566 -23.292 1.00 72.62 118 SER A O 1
ATOM 967 N N . ASP A 1 119 ? 9.711 -5.493 -22.757 1.00 80.75 119 ASP A N 1
ATOM 968 C CA . ASP A 1 119 ? 8.664 -5.988 -21.859 1.00 80.75 119 ASP A CA 1
ATOM 969 C C . ASP A 1 119 ? 8.367 -4.991 -20.736 1.00 80.75 119 ASP A C 1
ATOM 971 O O . ASP A 1 119 ? 7.207 -4.744 -20.390 1.00 80.75 119 ASP A O 1
ATOM 975 N N . ARG A 1 120 ? 9.414 -4.358 -20.189 1.00 80.00 120 ARG A N 1
ATOM 976 C CA . ARG A 1 120 ? 9.275 -3.360 -19.125 1.00 80.00 120 ARG A CA 1
ATOM 977 C C . ARG A 1 120 ? 8.600 -2.077 -19.614 1.00 80.00 120 ARG A C 1
ATOM 979 O O . ARG A 1 120 ? 7.847 -1.460 -18.862 1.00 80.00 120 ARG A O 1
ATOM 986 N N . ILE A 1 121 ? 8.833 -1.669 -20.858 1.00 72.88 121 ILE A N 1
ATOM 987 C CA . ILE A 1 121 ? 8.142 -0.523 -21.470 1.00 72.88 121 ILE A CA 1
ATOM 988 C C . ILE A 1 121 ? 6.666 -0.836 -21.665 1.00 72.88 121 ILE A C 1
ATOM 990 O O . ILE A 1 121 ? 5.811 -0.017 -21.323 1.00 72.88 121 ILE A O 1
ATOM 994 N N . ASP A 1 122 ? 6.355 -2.021 -22.184 1.00 77.00 122 ASP A N 1
ATOM 995 C CA . ASP A 1 122 ? 4.972 -2.441 -22.375 1.00 77.00 122 ASP A CA 1
ATOM 996 C C . ASP A 1 122 ? 4.251 -2.626 -21.035 1.00 77.00 122 ASP A C 1
ATOM 998 O O . ASP A 1 122 ? 3.052 -2.368 -20.938 1.00 77.00 122 ASP A O 1
ATOM 1002 N N . GLU A 1 123 ? 4.962 -3.007 -19.973 1.00 82.81 123 GLU A N 1
ATOM 1003 C CA . GLU A 1 123 ? 4.444 -2.982 -18.605 1.00 82.81 123 GLU A CA 1
ATOM 1004 C C . GLU A 1 123 ? 4.107 -1.557 -18.140 1.00 82.81 123 GLU A C 1
ATOM 1006 O O . GLU A 1 123 ? 2.999 -1.332 -17.656 1.00 82.81 123 GLU A O 1
ATOM 1011 N N . ILE A 1 124 ? 5.002 -0.577 -18.334 1.00 77.94 124 ILE A N 1
ATOM 1012 C CA . ILE A 1 124 ? 4.731 0.834 -17.996 1.00 77.94 124 ILE A CA 1
ATOM 1013 C C . ILE A 1 124 ? 3.541 1.371 -18.802 1.00 77.94 124 ILE A C 1
ATOM 1015 O O . ILE A 1 124 ? 2.680 2.057 -18.249 1.00 77.94 124 ILE A O 1
ATOM 1019 N N . ARG A 1 125 ? 3.446 1.040 -20.096 1.00 74.25 125 ARG A N 1
ATOM 1020 C CA . ARG A 1 125 ? 2.309 1.437 -20.940 1.00 74.25 125 ARG A CA 1
ATOM 1021 C C . ARG A 1 125 ? 1.002 0.853 -20.411 1.00 74.25 125 ARG A C 1
ATOM 1023 O O . ARG A 1 125 ? 0.047 1.599 -20.209 1.00 74.25 125 ARG A O 1
ATOM 1030 N N . ARG A 1 126 ? 0.968 -0.462 -20.165 1.00 81.38 126 ARG A N 1
ATOM 1031 C CA . ARG A 1 126 ? -0.209 -1.145 -19.607 1.00 81.38 126 ARG A CA 1
ATOM 1032 C C . ARG A 1 126 ? -0.597 -0.544 -18.261 1.00 81.38 126 ARG A C 1
ATOM 1034 O O . ARG A 1 126 ? -1.771 -0.278 -18.038 1.00 81.38 126 ARG A O 1
ATOM 1041 N N . TRP A 1 127 ? 0.380 -0.268 -17.398 1.00 81.62 127 TRP A N 1
ATOM 1042 C CA . TRP A 1 127 ? 0.176 0.383 -16.105 1.00 81.62 127 TRP A CA 1
ATOM 1043 C C . TRP A 1 127 ? -0.535 1.737 -16.227 1.00 81.62 127 TRP A C 1
ATOM 1045 O O . TRP A 1 127 ? -1.509 1.980 -15.516 1.00 81.62 127 TRP A O 1
ATOM 1055 N N . LEU A 1 128 ? -0.101 2.598 -17.152 1.00 75.25 128 LEU A N 1
ATOM 1056 C CA . LEU A 1 128 ? -0.712 3.916 -17.367 1.00 75.25 128 LEU A CA 1
ATOM 1057 C C . LEU A 1 128 ? -2.163 3.831 -17.866 1.00 75.25 128 LEU A C 1
ATOM 1059 O O . LEU A 1 128 ? -2.958 4.724 -17.581 1.00 75.25 128 LEU A O 1
ATOM 1063 N N . GLN A 1 129 ? -2.510 2.759 -18.581 1.00 74.62 129 GLN A N 1
ATOM 1064 C CA . GLN A 1 129 ? -3.847 2.533 -19.135 1.00 74.62 129 GLN A CA 1
ATOM 1065 C C . GLN A 1 129 ? -4.825 1.876 -18.149 1.00 74.62 129 GLN A C 1
ATOM 1067 O O . GLN A 1 129 ? -6.034 1.934 -18.372 1.00 74.62 129 GLN A O 1
ATOM 1072 N N . LYS A 1 130 ? -4.348 1.250 -17.063 1.00 80.75 130 LYS A N 1
ATOM 1073 C CA . LYS A 1 130 ? -5.234 0.609 -16.075 1.00 80.75 130 LYS A CA 1
ATOM 1074 C C . LYS A 1 130 ? -6.160 1.642 -15.428 1.00 80.75 130 LYS A C 1
ATOM 1076 O O . LYS A 1 130 ? -5.710 2.752 -15.177 1.00 80.75 130 LYS A O 1
ATOM 1081 N N . PRO A 1 131 ? -7.414 1.325 -15.069 1.00 80.81 131 PRO A N 1
ATOM 1082 C CA . PRO A 1 131 ? -8.237 2.209 -14.240 1.00 80.81 131 PRO A CA 1
ATOM 1083 C C . PRO A 1 131 ? -7.600 2.459 -12.862 1.00 80.81 131 PRO A C 1
ATOM 1085 O O . PRO A 1 131 ? -7.036 1.542 -12.266 1.00 80.81 13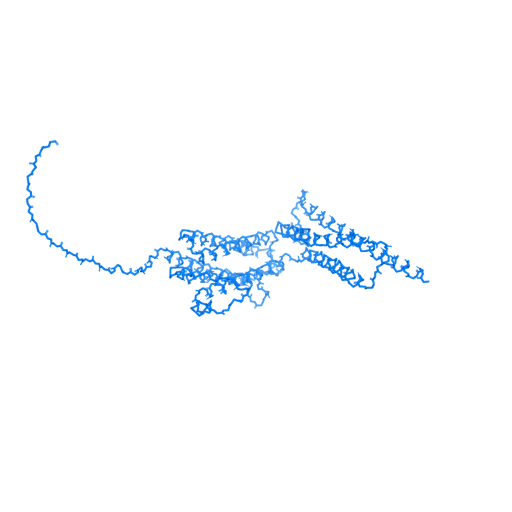1 PRO A O 1
ATOM 1088 N N . LEU A 1 132 ? -7.715 3.678 -12.315 1.00 79.06 132 LEU A N 1
ATOM 1089 C CA . LEU A 1 132 ? -7.104 4.033 -11.019 1.00 79.06 132 LEU A CA 1
ATOM 1090 C C . LEU A 1 132 ? -7.581 3.133 -9.867 1.00 79.06 132 LEU A C 1
ATOM 1092 O O . LEU A 1 132 ? -6.791 2.799 -8.994 1.00 79.06 132 LEU A O 1
ATOM 1096 N N . ILE A 1 133 ? -8.840 2.686 -9.890 1.00 82.44 133 ILE A N 1
ATOM 1097 C CA . ILE A 1 133 ? -9.379 1.766 -8.879 1.00 82.44 133 ILE A CA 1
ATOM 1098 C C . ILE A 1 133 ? -8.773 0.361 -8.970 1.00 82.44 133 ILE A C 1
ATOM 1100 O O . ILE A 1 133 ? -8.529 -0.266 -7.944 1.00 82.44 133 ILE A O 1
ATOM 1104 N N . ALA A 1 134 ? -8.483 -0.124 -10.181 1.00 83.75 134 ALA A N 1
ATOM 1105 C CA . ALA A 1 134 ? -7.804 -1.403 -10.369 1.00 83.75 134 ALA A CA 1
ATOM 1106 C C . ALA A 1 134 ? -6.362 -1.315 -9.857 1.00 83.75 134 ALA A C 1
ATOM 1108 O O . ALA A 1 134 ? -5.926 -2.169 -9.092 1.00 83.75 134 ALA A O 1
ATOM 1109 N N . VAL A 1 135 ? -5.676 -0.217 -10.193 1.00 84.06 135 VAL A N 1
ATOM 1110 C CA . VAL A 1 135 ? -4.354 0.117 -9.648 1.00 84.06 135 VAL A CA 1
ATOM 1111 C C . VAL A 1 135 ? -4.381 0.145 -8.120 1.00 84.06 135 VAL A C 1
ATOM 1113 O O . VAL A 1 135 ? -3.536 -0.476 -7.490 1.00 84.06 135 VAL A O 1
ATOM 1116 N N . ALA A 1 136 ? -5.364 0.816 -7.516 1.00 87.12 136 ALA A N 1
ATOM 1117 C CA . ALA A 1 136 ? -5.467 0.916 -6.066 1.00 87.12 136 ALA A CA 1
ATOM 1118 C C . ALA A 1 136 ? -5.575 -0.455 -5.386 1.00 87.12 136 ALA A C 1
ATOM 1120 O O . ALA A 1 136 ? -4.865 -0.733 -4.422 1.00 87.12 136 ALA A O 1
ATOM 1121 N N . LYS A 1 137 ? -6.426 -1.333 -5.930 1.00 88.19 137 LYS A N 1
ATOM 1122 C CA . LYS A 1 137 ? -6.614 -2.692 -5.413 1.00 88.19 137 LYS A CA 1
ATOM 1123 C C . LYS A 1 137 ? -5.342 -3.533 -5.514 1.00 88.19 137 LYS A C 1
ATOM 1125 O O . LYS A 1 137 ? -5.006 -4.198 -4.536 1.00 88.19 137 LYS A O 1
ATOM 1130 N N . GLU A 1 138 ? -4.626 -3.449 -6.638 1.00 88.81 138 GLU A N 1
ATOM 1131 C CA . GLU A 1 138 ? -3.330 -4.120 -6.825 1.00 88.81 138 GLU A CA 1
ATOM 1132 C C . GLU A 1 138 ? -2.287 -3.633 -5.805 1.00 88.81 138 GLU A C 1
ATOM 1134 O O . GLU A 1 138 ? -1.596 -4.451 -5.197 1.00 88.81 138 GLU A O 1
ATOM 1139 N N . GLU A 1 139 ? -2.205 -2.320 -5.547 1.00 88.75 139 GLU A N 1
ATOM 1140 C CA . GLU A 1 139 ? -1.303 -1.789 -4.515 1.00 88.75 139 GLU A CA 1
ATOM 1141 C C . GLU A 1 139 ? -1.647 -2.328 -3.129 1.00 88.75 139 GLU A C 1
ATOM 1143 O O . GLU A 1 139 ? -0.764 -2.787 -2.407 1.00 88.75 139 GLU A O 1
ATOM 1148 N N . TRP A 1 140 ? -2.923 -2.283 -2.745 1.00 92.94 140 TRP A N 1
ATOM 1149 C CA . TRP A 1 140 ? -3.355 -2.753 -1.432 1.00 92.94 140 TRP A CA 1
ATOM 1150 C C . TRP A 1 140 ? -3.149 -4.258 -1.261 1.00 92.94 140 TRP A C 1
ATOM 1152 O O . TRP A 1 140 ? -2.804 -4.691 -0.166 1.00 92.94 140 TRP A O 1
ATOM 1162 N N . GLN A 1 141 ? -3.288 -5.054 -2.324 1.00 92.00 141 GLN A N 1
ATOM 1163 C CA . GLN A 1 141 ? -2.903 -6.470 -2.321 1.00 92.00 141 GLN A CA 1
ATOM 1164 C C . GLN A 1 141 ? -1.403 -6.655 -2.085 1.00 92.00 141 GLN A C 1
ATOM 1166 O O . GLN A 1 141 ? -1.028 -7.414 -1.195 1.00 92.00 141 GLN A O 1
ATOM 1171 N N . GLY A 1 142 ? -0.554 -5.901 -2.787 1.00 90.69 142 GLY A N 1
ATOM 1172 C CA . GLY A 1 142 ? 0.888 -5.919 -2.531 1.00 90.69 142 GLY A CA 1
ATOM 1173 C C . GLY A 1 142 ? 1.244 -5.521 -1.091 1.00 90.69 142 GLY A C 1
ATOM 1174 O O . GLY A 1 142 ? 2.156 -6.092 -0.495 1.00 90.69 142 GLY A O 1
ATOM 1175 N N . LEU A 1 143 ? 0.499 -4.589 -0.486 1.00 92.38 143 LEU A N 1
ATOM 1176 C CA . LEU A 1 143 ? 0.659 -4.246 0.932 1.00 92.38 143 LEU A CA 1
ATOM 1177 C C . LEU A 1 143 ? 0.231 -5.383 1.866 1.00 92.38 143 LEU A C 1
ATOM 1179 O O . LEU A 1 143 ? 0.904 -5.626 2.864 1.00 92.38 143 LEU A O 1
ATOM 1183 N N . VAL A 1 144 ? -0.849 -6.105 1.555 1.00 94.00 144 VAL A N 1
ATOM 1184 C CA . VAL A 1 144 ? -1.253 -7.294 2.327 1.00 94.00 144 VAL A CA 1
ATOM 1185 C C . VAL A 1 144 ? -0.146 -8.347 2.314 1.00 94.00 144 VAL A C 1
ATOM 1187 O O . VAL A 1 144 ? 0.166 -8.893 3.369 1.00 94.00 144 VAL A O 1
ATOM 1190 N N . GLU A 1 145 ? 0.487 -8.591 1.167 1.00 93.00 145 GLU A N 1
ATOM 1191 C CA . GLU A 1 145 ? 1.609 -9.533 1.060 1.00 93.00 145 GLU A CA 1
ATOM 1192 C C . GLU A 1 145 ? 2.816 -9.097 1.905 1.00 93.00 145 GLU A C 1
ATOM 1194 O O . GLU A 1 145 ? 3.430 -9.918 2.590 1.00 93.00 145 GLU A O 1
ATOM 1199 N N . GLN A 1 146 ? 3.134 -7.798 1.919 1.00 92.06 146 GLN A N 1
ATOM 1200 C CA . GLN A 1 146 ? 4.183 -7.250 2.787 1.00 92.06 146 GLN A CA 1
ATOM 1201 C C . GLN A 1 146 ? 3.844 -7.441 4.269 1.00 92.06 146 GLN A C 1
ATOM 1203 O O . GLN A 1 146 ? 4.691 -7.892 5.040 1.00 92.06 146 GLN A O 1
ATOM 1208 N N . ILE A 1 147 ? 2.596 -7.173 4.659 1.00 94.56 147 ILE A N 1
ATOM 1209 C CA . ILE A 1 147 ? 2.121 -7.394 6.027 1.00 94.56 147 ILE A CA 1
ATOM 1210 C C . ILE A 1 147 ? 2.185 -8.883 6.394 1.00 94.56 147 ILE A C 1
ATOM 1212 O O . ILE A 1 147 ? 2.567 -9.217 7.515 1.00 94.56 147 ILE A O 1
ATOM 1216 N N . ASP A 1 148 ? 1.863 -9.787 5.468 1.00 94.44 148 ASP A N 1
ATOM 1217 C CA . ASP A 1 148 ? 1.981 -11.233 5.678 1.00 94.44 148 ASP A CA 1
ATOM 1218 C C . ASP A 1 148 ? 3.435 -11.657 5.916 1.00 94.44 148 ASP A C 1
ATOM 1220 O O . ASP A 1 148 ? 3.700 -12.472 6.804 1.00 94.44 148 ASP A O 1
ATOM 1224 N N . ASN A 1 149 ? 4.394 -11.060 5.205 1.00 91.94 149 ASN A N 1
ATOM 1225 C CA . ASN A 1 149 ? 5.817 -11.267 5.478 1.00 91.94 149 ASN A CA 1
ATOM 1226 C C . ASN A 1 149 ? 6.207 -10.761 6.875 1.00 91.94 149 ASN A C 1
ATOM 1228 O O . ASN A 1 149 ? 6.871 -11.486 7.620 1.00 91.94 149 ASN A O 1
ATOM 1232 N N . SER A 1 150 ? 5.742 -9.573 7.277 1.00 92.50 150 SER A N 1
ATOM 1233 C CA . SER A 1 150 ? 5.962 -9.055 8.633 1.00 92.50 150 SER A CA 1
ATOM 1234 C C . SER A 1 150 ? 5.346 -9.960 9.703 1.00 92.50 150 SER A C 1
ATOM 1236 O O . SER A 1 150 ? 5.983 -10.228 10.717 1.00 92.50 150 SER A O 1
ATOM 1238 N N . LEU A 1 151 ? 4.138 -10.488 9.489 1.00 93.88 151 LEU A N 1
ATOM 1239 C CA . LEU A 1 151 ? 3.504 -11.427 10.418 1.00 93.88 151 LEU A CA 1
ATOM 1240 C C . LEU A 1 151 ? 4.312 -12.717 10.562 1.00 93.88 151 LEU A C 1
ATOM 1242 O O . LEU A 1 151 ? 4.499 -13.184 11.684 1.00 93.88 151 LEU A O 1
ATOM 1246 N N . ARG A 1 152 ? 4.825 -13.278 9.459 1.00 92.06 152 ARG A N 1
ATOM 1247 C CA . ARG A 1 152 ? 5.712 -14.452 9.513 1.00 92.06 152 ARG A CA 1
ATOM 1248 C C . ARG A 1 152 ? 6.976 -14.154 10.315 1.00 92.06 152 ARG A C 1
ATOM 1250 O O . ARG A 1 152 ? 7.343 -14.968 11.155 1.00 92.06 152 ARG A O 1
ATOM 1257 N N . LEU A 1 153 ? 7.595 -12.990 10.109 1.00 88.31 153 LEU A N 1
ATOM 1258 C CA . LEU A 1 153 ? 8.764 -12.555 10.879 1.00 88.31 153 LEU A CA 1
ATOM 1259 C C . LEU A 1 153 ? 8.455 -12.461 12.382 1.00 88.31 153 LEU A C 1
ATOM 1261 O O . LEU A 1 153 ? 9.175 -13.031 13.199 1.00 88.31 153 LEU A O 1
ATOM 1265 N N . LEU A 1 154 ? 7.356 -11.801 12.758 1.00 90.38 154 LEU A N 1
ATOM 1266 C CA . LEU A 1 154 ? 6.943 -11.688 14.161 1.00 90.38 154 LEU A CA 1
ATOM 1267 C C . LEU A 1 154 ? 6.672 -13.066 14.784 1.00 90.38 154 LEU A C 1
ATOM 1269 O O . LEU A 1 154 ? 7.061 -13.314 15.921 1.00 90.38 154 LEU A O 1
ATOM 1273 N N . LEU A 1 155 ? 6.056 -13.988 14.039 1.00 89.88 155 LEU A N 1
ATOM 1274 C CA . LEU A 1 155 ? 5.831 -15.360 14.498 1.00 89.88 155 LEU A CA 1
ATOM 1275 C C . LEU A 1 155 ? 7.136 -16.156 14.651 1.00 89.88 155 LEU A C 1
ATOM 1277 O O . LEU A 1 155 ? 7.238 -16.930 15.602 1.00 89.88 155 LEU A O 1
ATOM 1281 N N . LYS A 1 156 ? 8.136 -15.951 13.777 1.00 87.00 156 LYS A N 1
ATOM 1282 C CA . LYS A 1 156 ? 9.479 -16.538 13.942 1.00 87.00 156 LYS A CA 1
ATOM 1283 C C . LYS A 1 156 ? 10.096 -16.101 15.277 1.00 87.00 156 LYS A C 1
ATOM 1285 O O . LYS A 1 156 ? 10.547 -16.955 16.032 1.00 87.00 156 LYS A O 1
ATOM 1290 N N . HIS A 1 157 ? 10.010 -14.814 15.631 1.00 82.88 157 HIS A N 1
ATOM 1291 C CA . HIS A 1 157 ? 10.502 -14.318 16.924 1.00 82.88 157 HIS A CA 1
ATOM 1292 C C . HIS A 1 157 ? 9.798 -14.948 18.139 1.00 82.88 157 HIS A C 1
ATOM 1294 O O . HIS A 1 157 ? 10.437 -15.150 19.170 1.00 82.88 157 HIS A O 1
ATOM 1300 N N . LEU A 1 158 ? 8.507 -15.282 18.033 1.00 84.38 158 LEU A N 1
ATOM 1301 C CA . LEU A 1 158 ? 7.735 -15.890 19.126 1.00 84.38 158 LEU A CA 1
ATOM 1302 C C . LEU A 1 158 ? 7.941 -17.404 19.278 1.00 84.38 158 LEU A C 1
ATOM 1304 O O . LEU A 1 158 ? 7.543 -17.967 20.298 1.00 84.38 158 LEU A O 1
ATOM 1308 N N . ASN A 1 159 ? 8.521 -18.082 18.287 1.00 80.06 159 ASN A N 1
ATOM 1309 C CA . ASN A 1 159 ? 8.621 -19.535 18.287 1.00 80.06 159 ASN A CA 1
ATOM 1310 C C . ASN A 1 159 ? 9.980 -20.017 18.823 1.00 80.06 159 ASN A C 1
ATOM 1312 O O . ASN A 1 159 ? 11.004 -19.898 18.156 1.00 80.06 159 ASN A O 1
ATOM 1316 N N . ALA A 1 160 ? 9.970 -20.648 20.002 1.00 61.97 160 ALA A N 1
ATOM 1317 C CA . ALA A 1 160 ? 11.149 -21.222 20.661 1.00 61.97 160 ALA A CA 1
ATOM 1318 C C . ALA A 1 160 ? 11.922 -22.244 19.800 1.00 61.97 160 ALA A C 1
ATOM 1320 O O . ALA A 1 160 ? 13.119 -22.440 20.005 1.00 61.97 160 ALA A O 1
ATOM 1321 N N . THR A 1 161 ? 11.259 -22.900 18.844 1.00 57.25 161 THR A N 1
ATOM 1322 C CA . THR A 1 161 ? 11.872 -23.932 17.993 1.00 57.25 161 THR A CA 1
ATOM 1323 C C . THR A 1 161 ? 12.812 -23.343 16.940 1.00 57.25 161 THR A C 1
ATOM 1325 O O . THR A 1 161 ? 13.844 -23.949 16.661 1.00 57.25 161 THR A O 1
ATOM 1328 N N . TYR A 1 162 ? 12.522 -22.147 16.409 1.00 54.19 162 TYR A N 1
ATOM 1329 C CA . TYR A 1 162 ? 13.438 -21.453 15.489 1.00 54.19 162 TYR A CA 1
ATOM 1330 C C . TYR A 1 162 ? 14.731 -21.044 16.204 1.00 54.19 162 TYR A C 1
ATOM 1332 O O . TYR A 1 162 ? 15.816 -21.231 15.667 1.00 54.19 162 TYR A O 1
ATOM 1340 N N . HIS A 1 163 ? 14.620 -20.640 17.472 1.00 52.53 163 HIS A N 1
ATOM 1341 C CA . HIS A 1 163 ? 15.760 -20.305 18.333 1.00 52.53 163 HIS A CA 1
ATOM 1342 C C . HIS A 1 163 ? 16.635 -21.515 18.720 1.00 52.53 163 HIS A C 1
ATOM 1344 O O . HIS A 1 163 ? 17.739 -21.337 19.226 1.00 52.53 163 HIS A O 1
ATOM 1350 N N . LYS A 1 164 ? 16.170 -22.759 18.504 1.00 49.00 164 LYS A N 1
ATOM 1351 C CA . LYS A 1 164 ? 16.946 -23.991 18.764 1.00 49.00 164 LYS A CA 1
ATOM 1352 C C . LYS A 1 164 ? 17.688 -24.532 17.535 1.00 49.00 164 LYS A C 1
ATOM 1354 O O . LYS A 1 164 ? 18.629 -25.303 17.709 1.00 49.00 164 LYS A O 1
ATOM 1359 N N . LEU A 1 165 ? 17.276 -24.164 16.320 1.00 46.91 165 LEU A N 1
ATOM 1360 C CA . LEU A 1 165 ? 17.788 -24.740 15.064 1.00 46.91 165 LEU A CA 1
ATOM 1361 C C . LEU A 1 165 ? 19.021 -24.017 14.490 1.00 46.91 165 LEU A C 1
ATOM 1363 O O . LEU A 1 165 ? 19.721 -24.590 13.658 1.00 46.91 165 LEU A O 1
ATOM 1367 N N . GLU A 1 166 ? 19.365 -22.831 14.996 1.00 46.50 166 GLU A N 1
ATOM 1368 C CA . GLU A 1 166 ? 20.557 -22.068 14.577 1.00 46.50 166 GLU A CA 1
ATOM 1369 C C . GLU A 1 166 ? 21.901 -22.678 15.022 1.00 46.50 166 GLU A C 1
ATOM 1371 O O . GLU A 1 166 ? 22.961 -22.183 14.655 1.00 46.50 166 GLU A O 1
ATOM 1376 N N . LYS A 1 167 ? 21.902 -23.804 15.752 1.00 44.50 167 LYS A N 1
ATOM 1377 C CA . LYS A 1 167 ? 23.139 -24.540 16.073 1.00 44.50 167 LYS A CA 1
ATOM 1378 C C . LYS A 1 167 ? 23.622 -25.508 14.980 1.00 44.50 167 LYS A C 1
ATOM 1380 O O . LYS A 1 167 ? 24.573 -26.237 15.248 1.00 44.50 167 LYS A O 1
ATOM 1385 N N . GLY A 1 168 ? 23.019 -25.556 13.784 1.00 40.69 168 GLY A N 1
ATOM 1386 C CA . GLY A 1 168 ? 23.397 -26.604 12.819 1.00 40.69 168 GLY A CA 1
ATOM 1387 C C . GLY A 1 168 ? 23.279 -26.357 11.318 1.00 40.69 168 GLY A C 1
ATOM 1388 O O . GLY A 1 168 ? 23.946 -27.081 10.588 1.00 40.69 168 GLY A O 1
ATOM 1389 N N . TYR A 1 169 ? 22.498 -25.397 10.815 1.00 40.22 169 TYR A N 1
ATOM 1390 C CA . TYR A 1 169 ? 22.343 -25.248 9.360 1.00 40.22 169 TYR A CA 1
ATOM 1391 C C . TYR A 1 169 ? 22.259 -23.781 8.935 1.00 40.22 169 TYR A C 1
ATOM 1393 O O . TYR A 1 169 ? 21.232 -23.130 9.108 1.00 40.22 169 TYR A O 1
ATOM 1401 N N . GLN A 1 170 ? 23.350 -23.282 8.349 1.00 39.88 170 GLN A N 1
ATOM 1402 C CA . GLN A 1 170 ? 23.372 -22.040 7.579 1.00 39.88 170 GLN A CA 1
ATOM 1403 C C . GLN A 1 170 ? 22.611 -22.275 6.269 1.00 39.88 170 GLN A C 1
ATOM 1405 O O . GLN A 1 170 ? 23.100 -22.944 5.362 1.00 39.88 170 GLN A O 1
ATOM 1410 N N . SER A 1 171 ? 21.382 -21.768 6.193 1.00 37.66 171 SER A N 1
ATOM 1411 C CA . SER A 1 171 ? 20.661 -21.600 4.933 1.00 37.66 171 SER A CA 1
ATOM 1412 C C . SER A 1 171 ? 20.772 -20.130 4.537 1.00 37.66 171 SER A C 1
ATOM 1414 O O . SER A 1 171 ? 20.184 -19.279 5.201 1.00 37.66 171 SER A O 1
ATOM 1416 N N . ASP A 1 172 ? 21.498 -19.849 3.453 1.00 40.22 172 ASP A N 1
ATOM 1417 C CA . ASP A 1 172 ? 21.895 -18.523 2.928 1.00 40.22 172 ASP A CA 1
ATOM 1418 C C . ASP A 1 172 ? 20.744 -17.562 2.530 1.00 40.22 172 ASP A C 1
ATOM 1420 O O . ASP A 1 172 ? 20.954 -16.593 1.801 1.00 40.22 172 ASP A O 1
ATOM 1424 N N . SER A 1 173 ? 19.503 -17.792 2.968 1.00 44.31 173 SER A N 1
ATOM 1425 C CA . SER A 1 173 ? 18.348 -16.975 2.562 1.00 44.31 173 SER A CA 1
ATOM 1426 C C . SER A 1 173 ? 17.402 -16.551 3.680 1.00 44.31 173 SER A C 1
ATOM 1428 O O . SER A 1 173 ? 16.422 -15.863 3.392 1.00 44.31 173 SER A O 1
ATOM 1430 N N . ASP A 1 174 ? 17.638 -16.952 4.927 1.00 46.25 174 ASP A N 1
ATOM 1431 C CA . ASP A 1 174 ? 16.821 -16.503 6.050 1.00 46.25 174 ASP A CA 1
ATOM 1432 C C . ASP A 1 174 ? 17.578 -15.395 6.786 1.00 46.25 174 ASP A C 1
ATOM 1434 O O . ASP A 1 174 ? 18.680 -15.609 7.278 1.00 46.25 174 ASP A O 1
ATOM 1438 N N . TYR A 1 175 ? 17.000 -14.189 6.818 1.00 46.34 175 TYR A N 1
ATOM 1439 C CA . TYR A 1 175 ? 17.479 -13.091 7.661 1.00 46.34 175 TYR A CA 1
ATOM 1440 C C . TYR A 1 175 ? 17.762 -13.637 9.066 1.00 46.34 175 TYR A C 1
ATOM 1442 O O . TYR A 1 175 ? 16.825 -14.139 9.692 1.00 46.34 175 TYR A O 1
ATOM 1450 N N . GLU A 1 176 ? 19.015 -13.553 9.532 1.00 54.31 176 GLU A N 1
ATOM 1451 C CA . GLU A 1 176 ? 19.414 -13.966 10.884 1.00 54.31 176 GLU A CA 1
ATOM 1452 C C . GLU A 1 176 ? 18.424 -13.378 11.895 1.00 54.31 176 GLU A C 1
ATOM 1454 O O . GLU A 1 176 ? 18.267 -12.155 12.020 1.00 54.31 176 GLU A O 1
ATOM 1459 N N . VAL A 1 177 ? 17.674 -14.251 12.567 1.00 58.22 177 VAL A N 1
ATOM 1460 C CA . VAL A 1 177 ? 16.621 -13.822 13.484 1.00 58.22 177 VAL A CA 1
ATOM 1461 C C . VAL A 1 177 ? 17.301 -13.461 14.794 1.00 58.22 177 VAL A C 1
ATOM 1463 O O . VAL A 1 177 ? 17.577 -14.319 15.623 1.00 58.22 177 VAL A O 1
ATOM 1466 N N . VAL A 1 178 ? 17.560 -12.167 14.995 1.00 65.75 178 VAL A N 1
ATOM 1467 C CA . VAL A 1 178 ? 18.180 -11.667 16.230 1.00 65.75 178 VAL A CA 1
ATOM 1468 C C . VAL A 1 178 ? 17.387 -12.138 17.454 1.00 65.75 178 VAL A C 1
ATOM 1470 O O . VAL A 1 178 ? 16.161 -11.976 17.526 1.00 65.75 178 VAL A O 1
ATOM 1473 N N . PHE A 1 179 ? 18.101 -12.701 18.432 1.00 69.56 179 PHE A N 1
ATOM 1474 C CA . PHE A 1 179 ? 17.520 -13.148 19.693 1.00 69.56 179 PHE A CA 1
ATOM 1475 C C . PHE A 1 179 ? 16.900 -11.967 20.453 1.00 69.56 179 PHE A C 1
ATOM 1477 O O . PHE A 1 179 ? 17.551 -10.946 20.696 1.00 69.56 179 PHE A O 1
ATOM 1484 N N . LEU A 1 180 ? 15.631 -12.113 20.836 1.00 78.50 180 LEU A N 1
ATOM 1485 C CA . LEU A 1 180 ? 14.879 -11.095 21.564 1.00 78.50 180 LEU A CA 1
ATOM 1486 C C . LEU A 1 180 ? 14.846 -11.412 23.056 1.00 78.50 180 LEU A C 1
ATOM 1488 O O . LEU A 1 180 ? 14.548 -12.537 23.454 1.00 78.50 180 LEU A O 1
ATOM 1492 N N . ASP A 1 181 ? 15.083 -10.399 23.890 1.00 80.25 181 ASP A N 1
ATOM 1493 C CA . ASP A 1 181 ? 14.881 -10.530 25.331 1.00 80.25 181 ASP A CA 1
ATOM 1494 C C . ASP A 1 181 ? 13.386 -10.707 25.690 1.00 80.25 181 ASP A C 1
ATOM 1496 O O . ASP A 1 181 ? 12.475 -10.461 24.889 1.00 80.25 181 ASP A O 1
ATOM 1500 N N . GLY A 1 182 ? 13.106 -11.107 26.934 1.00 81.00 182 GLY A N 1
ATOM 1501 C CA . GLY A 1 182 ? 11.732 -11.335 27.396 1.00 81.00 182 GLY A CA 1
ATOM 1502 C C . GLY A 1 182 ? 10.826 -10.094 27.343 1.00 81.00 182 GLY A C 1
ATOM 1503 O O . GLY A 1 182 ? 9.609 -10.227 27.219 1.00 81.00 182 GLY A O 1
ATOM 1504 N N . THR A 1 183 ? 11.384 -8.882 27.399 1.00 83.44 183 THR A N 1
ATOM 1505 C CA . THR A 1 183 ? 10.621 -7.632 27.251 1.00 83.44 183 THR A CA 1
ATOM 1506 C C . THR A 1 183 ? 10.238 -7.403 25.788 1.00 83.44 183 THR A C 1
ATOM 1508 O O . THR A 1 183 ? 9.102 -7.032 25.495 1.00 83.44 183 THR A O 1
ATOM 1511 N N . ARG A 1 184 ? 11.148 -7.678 24.853 1.00 85.25 184 ARG A N 1
ATOM 1512 C CA . ARG A 1 184 ? 10.906 -7.590 23.407 1.00 85.25 184 ARG A CA 1
ATOM 1513 C C . ARG A 1 184 ? 9.882 -8.607 22.937 1.00 85.25 184 ARG A C 1
ATOM 1515 O O . ARG A 1 184 ? 8.985 -8.246 22.181 1.00 85.25 184 ARG A O 1
ATOM 1522 N N . ILE A 1 185 ? 9.939 -9.835 23.449 1.00 88.06 185 ILE A N 1
ATOM 1523 C CA . ILE A 1 185 ? 8.916 -10.853 23.176 1.00 88.06 185 ILE A CA 1
ATOM 1524 C C . ILE A 1 185 ? 7.525 -10.335 23.571 1.00 88.06 185 ILE A C 1
ATOM 1526 O O . ILE A 1 185 ? 6.586 -10.472 22.788 1.00 88.06 185 ILE A O 1
ATOM 1530 N N . LYS A 1 186 ? 7.387 -9.653 24.719 1.00 88.06 186 LYS A N 1
ATOM 1531 C CA . LYS A 1 186 ? 6.114 -9.025 25.123 1.00 88.06 186 LYS A CA 1
ATOM 1532 C C . LYS A 1 186 ? 5.663 -7.930 24.153 1.00 88.06 186 LYS A C 1
ATOM 1534 O O . LYS A 1 186 ? 4.476 -7.852 23.846 1.00 88.06 186 LYS A O 1
ATOM 1539 N N . PHE A 1 187 ? 6.579 -7.110 23.633 1.00 90.75 187 PHE A N 1
ATOM 1540 C CA . PHE A 1 187 ? 6.238 -6.101 22.620 1.00 90.75 187 PHE A CA 1
ATOM 1541 C C . PHE A 1 187 ? 5.788 -6.734 21.306 1.00 90.75 187 PHE A C 1
ATOM 1543 O O . PHE A 1 187 ? 4.803 -6.285 20.728 1.00 90.75 187 PHE A O 1
ATOM 1550 N N . VAL A 1 188 ? 6.449 -7.804 20.860 1.00 91.75 188 VAL A N 1
ATOM 1551 C CA . VAL A 1 188 ? 6.035 -8.563 19.673 1.00 91.75 188 VAL A CA 1
ATOM 1552 C C . VAL A 1 188 ? 4.653 -9.186 19.881 1.00 91.75 188 VAL A C 1
ATOM 1554 O O . VAL A 1 188 ? 3.790 -9.052 19.014 1.00 91.75 188 VAL A O 1
ATOM 1557 N N . GLN A 1 189 ? 4.399 -9.801 21.041 1.00 92.38 189 GLN A N 1
ATOM 1558 C CA . GLN A 1 189 ? 3.087 -10.362 21.389 1.00 92.38 189 GLN A CA 1
ATOM 1559 C C . GLN A 1 189 ? 1.988 -9.293 21.380 1.00 92.38 189 GLN A C 1
ATOM 1561 O O . GLN A 1 189 ? 0.937 -9.507 20.778 1.00 92.38 189 GLN A O 1
ATOM 1566 N N . ALA A 1 190 ? 2.238 -8.137 21.999 1.00 93.31 190 ALA A N 1
ATOM 1567 C CA . ALA A 1 190 ? 1.276 -7.040 22.064 1.00 93.31 190 ALA A CA 1
ATOM 1568 C C . ALA A 1 190 ? 1.123 -6.283 20.728 1.00 93.31 190 ALA A C 1
ATOM 1570 O O . ALA A 1 190 ? 0.062 -5.728 20.453 1.00 93.31 190 ALA A O 1
ATOM 1571 N N . GLY A 1 191 ? 2.150 -6.282 19.873 1.00 94.00 191 GLY A N 1
ATOM 1572 C CA . GLY A 1 191 ? 2.123 -5.671 18.542 1.00 94.00 191 GLY A CA 1
ATOM 1573 C C . GLY A 1 191 ? 1.480 -6.550 17.466 1.00 94.00 191 GLY A C 1
ATOM 1574 O O . GLY A 1 191 ? 0.973 -6.034 16.469 1.00 94.00 191 GLY A O 1
ATOM 1575 N N . LEU A 1 192 ? 1.433 -7.872 17.662 1.00 95.12 192 LEU A N 1
ATOM 1576 C CA . LEU A 1 192 ? 0.860 -8.815 16.697 1.00 95.12 192 LEU A CA 1
ATOM 1577 C C . LEU A 1 192 ? -0.616 -8.508 16.349 1.00 95.12 192 LEU A C 1
ATOM 1579 O O . LEU A 1 192 ? -0.943 -8.511 15.158 1.00 95.12 192 LEU A O 1
ATOM 1583 N N . PRO A 1 193 ? -1.517 -8.204 17.310 1.00 96.94 193 PRO A N 1
ATOM 1584 C CA . PRO A 1 193 ? -2.881 -7.775 17.000 1.00 96.94 193 PRO A CA 1
ATOM 1585 C C . PRO A 1 193 ? -2.943 -6.513 16.131 1.00 96.94 193 PRO A C 1
ATOM 1587 O O . PRO A 1 193 ? -3.761 -6.458 15.216 1.00 96.94 193 PRO A O 1
ATOM 1590 N N . VAL A 1 194 ? -2.051 -5.538 16.350 1.00 97.19 194 VAL A N 1
ATOM 1591 C CA . VAL A 1 194 ? -1.994 -4.297 15.555 1.00 97.19 194 VAL A CA 1
ATOM 1592 C C . VAL A 1 194 ? -1.710 -4.623 14.087 1.00 97.19 194 VAL A C 1
ATOM 1594 O O . VAL A 1 194 ? -2.448 -4.193 13.200 1.00 97.19 194 VAL A O 1
ATOM 1597 N N . ILE A 1 195 ? -0.705 -5.460 13.815 1.00 97.19 195 ILE A N 1
ATOM 1598 C CA . ILE A 1 195 ? -0.356 -5.862 12.442 1.00 97.19 195 ILE A CA 1
ATOM 1599 C C . ILE A 1 195 ? -1.453 -6.714 11.797 1.00 97.19 195 ILE A C 1
ATOM 1601 O O . ILE A 1 195 ? -1.780 -6.521 10.623 1.00 97.19 195 ILE A O 1
ATOM 1605 N N . LYS A 1 196 ? -2.089 -7.614 12.556 1.00 96.38 196 LYS A N 1
ATOM 1606 C CA . LYS A 1 196 ? -3.250 -8.372 12.066 1.00 96.38 196 LYS A CA 1
ATOM 1607 C C . LYS A 1 196 ? -4.398 -7.446 11.656 1.00 96.38 196 LYS A C 1
ATOM 1609 O O . LYS A 1 196 ? -5.013 -7.673 10.616 1.00 96.38 196 LYS A O 1
ATOM 1614 N N . LEU A 1 197 ? -4.665 -6.389 12.420 1.00 96.88 197 LEU A N 1
ATOM 1615 C CA . LEU A 1 197 ? -5.699 -5.408 12.086 1.00 96.88 197 LEU A CA 1
ATOM 1616 C C . LEU A 1 197 ? -5.328 -4.573 10.856 1.00 96.88 197 LEU A C 1
ATOM 1618 O O . LEU A 1 197 ? -6.196 -4.359 10.010 1.00 96.88 197 LEU A O 1
ATOM 1622 N N . CYS A 1 198 ? -4.052 -4.201 10.689 1.00 96.38 198 CYS A N 1
ATOM 1623 C CA . CYS A 1 198 ? -3.553 -3.583 9.453 1.00 96.38 198 CYS A CA 1
ATOM 1624 C C . CYS A 1 198 ? -3.857 -4.472 8.238 1.00 96.38 198 CYS A C 1
ATOM 1626 O O . CYS A 1 198 ? -4.420 -4.018 7.241 1.00 96.38 198 CYS A O 1
ATOM 1628 N N . ARG A 1 199 ? -3.546 -5.771 8.344 1.00 95.50 199 ARG A N 1
ATOM 1629 C CA . ARG A 1 199 ? -3.824 -6.766 7.300 1.00 95.50 199 ARG A CA 1
ATOM 1630 C C . ARG A 1 199 ? -5.312 -6.838 6.957 1.00 95.50 199 ARG A C 1
ATOM 1632 O O . ARG A 1 199 ? -5.673 -6.931 5.786 1.00 95.50 199 ARG A O 1
ATOM 1639 N N . VAL A 1 200 ? -6.177 -6.843 7.973 1.00 94.31 200 VAL A N 1
ATOM 1640 C CA . VAL A 1 200 ? -7.638 -6.895 7.806 1.00 94.31 200 VAL A CA 1
ATOM 1641 C C . VAL A 1 200 ? -8.145 -5.657 7.069 1.00 94.31 200 VAL A C 1
ATOM 1643 O O . VAL A 1 200 ? -8.951 -5.799 6.151 1.00 94.31 200 VAL A O 1
ATOM 1646 N N . TYR A 1 201 ? -7.617 -4.478 7.398 1.00 93.69 201 TYR A N 1
ATOM 1647 C CA . TYR A 1 201 ? -7.968 -3.223 6.737 1.00 93.69 201 TYR A CA 1
ATOM 1648 C C . TYR A 1 201 ? -7.655 -3.235 5.242 1.00 93.69 201 TYR A C 1
ATOM 1650 O O . TYR A 1 201 ? -8.547 -3.061 4.412 1.00 93.69 201 TYR A O 1
ATOM 1658 N N . PHE A 1 202 ? -6.405 -3.536 4.883 1.00 93.00 202 PHE A N 1
ATOM 1659 C CA . PHE A 1 202 ? -5.991 -3.560 3.480 1.00 93.00 202 PHE A CA 1
ATOM 1660 C C . PHE A 1 202 ? -6.655 -4.678 2.676 1.00 93.00 202 PHE A C 1
ATOM 1662 O O . PHE A 1 202 ? -6.999 -4.470 1.514 1.00 93.00 202 PHE A O 1
ATOM 1669 N N . ASN A 1 203 ? -6.927 -5.829 3.297 1.00 91.12 203 ASN A N 1
ATOM 1670 C CA . ASN A 1 203 ? -7.739 -6.868 2.666 1.00 91.12 203 ASN A CA 1
ATOM 1671 C C . ASN A 1 203 ? -9.163 -6.391 2.379 1.00 91.12 203 ASN A C 1
ATOM 1673 O O . ASN A 1 203 ? -9.714 -6.715 1.330 1.00 91.12 203 ASN A O 1
ATOM 1677 N N . LYS A 1 204 ? -9.783 -5.649 3.302 1.00 89.56 204 LYS A N 1
ATOM 1678 C CA . LYS A 1 204 ? -11.139 -5.129 3.104 1.00 89.56 204 LYS A CA 1
ATOM 1679 C C . LYS A 1 204 ? -11.180 -4.097 1.970 1.00 89.56 204 LYS A C 1
ATOM 1681 O O . LYS A 1 204 ? -12.110 -4.132 1.168 1.00 89.56 204 LYS A O 1
ATOM 1686 N N . LEU A 1 205 ? -10.150 -3.256 1.849 1.00 88.44 205 LEU A N 1
ATOM 1687 C CA . LEU A 1 205 ? -9.999 -2.297 0.748 1.00 88.44 205 LEU A CA 1
ATOM 1688 C C . LEU A 1 205 ? -9.768 -2.961 -0.620 1.00 88.44 205 LEU A C 1
ATOM 1690 O O . LEU A 1 205 ? -10.311 -2.510 -1.629 1.00 88.44 205 LEU A O 1
ATOM 1694 N N . SER A 1 206 ? -8.973 -4.031 -0.680 1.00 86.75 206 SER A N 1
ATOM 1695 C CA . SER A 1 206 ? -8.571 -4.652 -1.950 1.00 86.75 206 SER A CA 1
ATOM 1696 C C . SER A 1 206 ? -9.598 -5.623 -2.544 1.00 86.75 206 SER A C 1
ATOM 1698 O O . SER A 1 206 ? -9.508 -5.973 -3.724 1.00 86.75 206 SER A O 1
ATOM 1700 N N . ARG A 1 207 ? -10.595 -6.059 -1.763 1.00 79.12 207 ARG A N 1
ATOM 1701 C CA . ARG A 1 207 ? -11.525 -7.128 -2.156 1.00 79.12 207 ARG A CA 1
ATOM 1702 C C . ARG A 1 207 ? -12.382 -6.779 -3.395 1.00 79.12 207 ARG A C 1
ATOM 1704 O O . ARG A 1 207 ? -13.015 -5.718 -3.450 1.00 79.12 207 ARG A O 1
ATOM 1711 N N . PRO A 1 208 ? -12.449 -7.679 -4.398 1.00 57.22 208 PRO A N 1
ATOM 1712 C CA . PRO A 1 208 ? -13.203 -7.479 -5.632 1.00 57.22 208 PRO A CA 1
ATOM 1713 C C . PRO A 1 208 ? -14.631 -8.041 -5.529 1.00 57.22 208 PRO A C 1
ATOM 1715 O O . PRO A 1 208 ? -14.950 -9.054 -6.124 1.00 57.22 208 PRO A O 1
ATOM 1718 N N . THR A 1 209 ? -15.537 -7.348 -4.837 1.00 51.56 209 THR A N 1
ATOM 1719 C CA . THR A 1 209 ? -16.995 -7.448 -5.107 1.00 51.56 209 THR A CA 1
ATOM 1720 C C . THR A 1 209 ? -17.788 -8.566 -4.393 1.00 51.56 209 THR A C 1
ATOM 1722 O O . THR A 1 209 ? -18.936 -8.320 -4.052 1.00 51.56 209 THR A O 1
ATOM 1725 N N . ASN A 1 210 ? -17.213 -9.724 -4.034 1.00 49.06 210 ASN A N 1
ATOM 1726 C CA . ASN A 1 210 ? -17.994 -10.826 -3.404 1.00 49.06 210 ASN A CA 1
ATOM 1727 C C . ASN A 1 210 ? -18.120 -10.756 -1.871 1.00 49.06 210 ASN A C 1
ATOM 1729 O O . ASN A 1 210 ? -18.787 -11.570 -1.242 1.00 49.06 210 ASN A O 1
ATOM 1733 N N . SER A 1 211 ? -17.452 -9.792 -1.253 1.00 57.69 211 SER A N 1
ATOM 1734 C CA . SER A 1 211 ? -17.611 -9.476 0.160 1.00 57.69 211 SER A CA 1
ATOM 1735 C C . SER A 1 211 ? -17.622 -7.965 0.270 1.00 57.69 211 SER A C 1
ATOM 1737 O O . SER A 1 211 ? -16.658 -7.347 -0.182 1.00 57.69 211 SER A O 1
ATOM 1739 N N . MET A 1 212 ? -18.694 -7.417 0.840 1.00 65.12 212 MET A N 1
ATOM 1740 C CA . MET A 1 212 ? -18.883 -6.034 1.288 1.00 65.12 212 MET A CA 1
ATOM 1741 C C . MET A 1 212 ? -17.607 -5.174 1.182 1.00 65.12 212 MET A C 1
ATOM 1743 O O . MET A 1 212 ? -16.702 -5.270 2.024 1.00 65.12 212 MET A O 1
ATOM 1747 N N . SER A 1 213 ? -17.519 -4.419 0.083 1.00 72.81 213 SER A N 1
ATOM 1748 C CA . SER A 1 213 ? -16.380 -3.567 -0.270 1.00 72.81 213 SER A CA 1
ATOM 1749 C C . SER A 1 213 ? -16.554 -2.177 0.332 1.00 72.81 213 SER A C 1
ATOM 1751 O O . SER A 1 213 ? -17.666 -1.664 0.365 1.00 72.81 213 SER A O 1
ATOM 1753 N N . LEU A 1 214 ? -15.457 -1.561 0.774 1.00 77.94 214 LEU A N 1
ATOM 1754 C CA . LEU A 1 214 ? -15.468 -0.192 1.309 1.00 77.94 214 LEU A CA 1
ATOM 1755 C C . LEU A 1 214 ? -15.529 0.876 0.210 1.00 77.94 214 LEU A C 1
ATOM 1757 O O . LEU A 1 214 ? -15.814 2.035 0.498 1.00 77.94 214 LEU A O 1
ATOM 1761 N N . ILE A 1 215 ? -15.230 0.493 -1.035 1.00 77.81 215 ILE A N 1
ATOM 1762 C CA . ILE A 1 215 ? -15.244 1.380 -2.197 1.00 77.81 215 ILE A CA 1
ATOM 1763 C C . ILE A 1 215 ? -16.140 0.756 -3.255 1.00 77.81 215 ILE A C 1
ATOM 1765 O O . ILE A 1 215 ? -15.850 -0.325 -3.779 1.00 77.81 215 ILE A O 1
ATOM 1769 N N . PHE A 1 216 ? -17.214 1.461 -3.581 1.00 75.25 216 PHE A N 1
ATOM 1770 C CA . PHE A 1 216 ? -18.196 1.012 -4.552 1.00 75.25 216 PHE A CA 1
ATOM 1771 C C . PHE A 1 216 ? -17.712 1.320 -5.973 1.00 75.25 216 PHE A C 1
ATOM 1773 O O . PHE A 1 216 ? -17.081 2.348 -6.237 1.00 75.25 216 PHE A O 1
ATOM 1780 N N . VAL A 1 217 ? -17.931 0.368 -6.879 1.00 66.00 217 VAL A N 1
ATOM 1781 C CA . VAL A 1 217 ? -17.460 0.436 -8.276 1.00 66.00 217 VAL A CA 1
ATOM 1782 C C . VAL A 1 217 ? -18.614 0.816 -9.207 1.00 66.00 217 VAL A C 1
ATOM 1784 O O . VAL A 1 217 ? -18.383 1.277 -10.322 1.00 66.00 217 VAL A O 1
ATOM 1787 N N . GLU A 1 218 ? -19.851 0.660 -8.735 1.00 67.00 218 GLU A N 1
ATOM 1788 C CA . GLU A 1 218 ? -21.072 1.059 -9.416 1.00 67.00 218 GLU A CA 1
ATOM 1789 C C . GLU A 1 218 ? -21.085 2.574 -9.684 1.00 67.00 218 GLU A C 1
ATOM 1791 O O . GLU A 1 218 ? -20.718 3.378 -8.826 1.00 67.00 218 GLU A O 1
ATOM 1796 N N . ASN A 1 219 ? -21.515 2.974 -10.887 1.00 63.31 219 ASN A N 1
ATOM 1797 C CA . ASN A 1 219 ? -21.386 4.355 -11.374 1.00 63.31 219 ASN A CA 1
ATOM 1798 C C . ASN A 1 219 ? -22.039 5.414 -10.462 1.00 63.31 219 ASN A C 1
ATOM 1800 O O . ASN A 1 219 ? -21.545 6.535 -10.421 1.00 63.31 219 ASN A O 1
ATOM 1804 N N . SER A 1 220 ? -23.103 5.079 -9.723 1.00 61.66 220 SER A N 1
ATOM 1805 C CA . SER A 1 220 ? -23.786 5.995 -8.790 1.00 61.66 220 SER A CA 1
ATOM 1806 C C . SER A 1 220 ? -23.083 6.156 -7.441 1.00 61.66 220 SER A C 1
ATOM 1808 O O . SER A 1 220 ? -23.357 7.112 -6.726 1.00 61.66 220 SER A O 1
ATOM 1810 N N . MET A 1 221 ? -22.183 5.239 -7.086 1.00 66.94 221 MET A N 1
ATOM 1811 C CA . MET A 1 221 ? -21.502 5.222 -5.790 1.00 66.94 221 MET A CA 1
ATOM 1812 C C . MET A 1 221 ? -19.983 5.324 -5.946 1.00 66.94 221 MET A C 1
ATOM 1814 O O . MET A 1 221 ? -19.249 5.143 -4.982 1.00 66.94 221 MET A O 1
ATOM 1818 N N . ARG A 1 222 ? -19.469 5.593 -7.148 1.00 74.56 222 ARG A N 1
ATOM 1819 C CA . ARG A 1 222 ? -18.033 5.558 -7.429 1.00 74.56 222 ARG A CA 1
ATOM 1820 C C . ARG A 1 222 ? -17.274 6.623 -6.634 1.00 74.56 222 ARG A C 1
ATOM 1822 O O . ARG A 1 222 ? -17.615 7.801 -6.652 1.00 74.56 222 ARG A O 1
ATOM 1829 N N . LEU A 1 223 ? -16.174 6.221 -5.997 1.00 79.69 223 LEU A N 1
ATOM 1830 C CA . LEU A 1 223 ? -15.251 7.166 -5.368 1.00 79.69 223 LEU A CA 1
ATOM 1831 C C . LEU A 1 223 ? -14.552 8.027 -6.437 1.00 79.69 223 LEU A C 1
ATOM 1833 O O . LEU A 1 223 ? -13.873 7.499 -7.325 1.00 79.69 223 LEU A O 1
ATOM 1837 N N . GLY A 1 224 ? -14.692 9.350 -6.325 1.00 78.69 224 GLY A N 1
ATOM 1838 C CA . GLY A 1 224 ? -14.069 10.314 -7.236 1.00 78.69 224 GLY A CA 1
ATOM 1839 C C . GLY A 1 224 ? -12.543 10.176 -7.302 1.00 78.69 224 GLY A C 1
ATOM 1840 O O . GLY A 1 224 ? -11.877 9.874 -6.306 1.00 78.69 224 GLY A O 1
ATOM 1841 N N . ALA A 1 225 ? -11.966 10.419 -8.482 1.00 77.50 225 ALA A N 1
ATOM 1842 C CA . ALA A 1 225 ? -10.556 10.133 -8.763 1.00 77.50 225 ALA A CA 1
ATOM 1843 C C . ALA A 1 225 ? -9.573 10.888 -7.846 1.00 77.50 225 ALA A C 1
ATOM 1845 O O . ALA A 1 225 ? -8.552 10.327 -7.455 1.00 77.50 225 ALA A O 1
ATOM 1846 N N . ALA A 1 226 ? -9.893 12.127 -7.455 1.00 79.00 226 ALA A N 1
ATOM 1847 C CA . ALA A 1 226 ? -9.070 12.913 -6.532 1.00 79.00 226 ALA A CA 1
ATOM 1848 C C . ALA A 1 226 ? -9.057 12.330 -5.106 1.00 79.00 226 ALA A C 1
ATOM 1850 O O . ALA A 1 226 ? -7.996 12.217 -4.493 1.00 79.00 226 ALA A O 1
ATOM 1851 N N . ARG A 1 227 ? -10.221 11.905 -4.590 1.00 83.75 227 ARG A N 1
ATOM 1852 C CA . ARG A 1 227 ? -10.320 11.255 -3.271 1.00 83.75 227 ARG A CA 1
ATOM 1853 C C . ARG A 1 227 ? -9.619 9.898 -3.274 1.00 83.75 227 ARG A C 1
ATOM 1855 O O . ARG A 1 227 ? -8.912 9.579 -2.323 1.00 83.75 227 ARG A O 1
ATOM 1862 N N . LEU A 1 228 ? -9.752 9.137 -4.363 1.00 87.62 228 LEU A N 1
ATOM 1863 C CA . LEU A 1 228 ? -9.049 7.867 -4.542 1.00 87.62 228 LEU A CA 1
ATOM 1864 C C . LEU A 1 228 ? -7.524 8.046 -4.620 1.00 87.62 228 LEU A C 1
ATOM 1866 O O . LEU A 1 228 ? -6.798 7.262 -4.014 1.00 87.62 228 LEU A O 1
ATOM 1870 N N . ASP A 1 229 ? -7.024 9.072 -5.317 1.00 84.06 229 ASP A N 1
ATOM 1871 C CA . ASP A 1 229 ? -5.587 9.380 -5.334 1.00 84.06 229 ASP A CA 1
ATOM 1872 C C . ASP A 1 229 ? -5.064 9.743 -3.941 1.00 84.06 229 ASP A C 1
ATOM 1874 O O . ASP A 1 229 ? -4.026 9.239 -3.514 1.00 84.06 229 ASP A O 1
ATOM 1878 N N . ASN A 1 230 ? -5.807 10.574 -3.206 1.00 86.50 230 ASN A N 1
ATOM 1879 C CA . ASN A 1 230 ? -5.445 10.945 -1.844 1.00 86.50 230 ASN A CA 1
ATOM 1880 C C . ASN A 1 230 ? -5.419 9.721 -0.914 1.00 86.50 230 ASN A C 1
ATOM 1882 O O . ASN A 1 230 ? -4.444 9.509 -0.193 1.00 86.50 230 ASN A O 1
ATOM 1886 N N . LEU A 1 231 ? -6.443 8.862 -0.992 1.00 90.50 231 LEU A N 1
ATOM 1887 C CA . LEU A 1 231 ? -6.483 7.606 -0.247 1.00 90.50 231 LEU A CA 1
ATOM 1888 C C . LEU A 1 231 ? -5.279 6.721 -0.589 1.00 90.50 231 LEU A C 1
ATOM 1890 O O . LEU A 1 231 ? -4.614 6.226 0.318 1.00 90.50 231 LEU A O 1
ATOM 1894 N N . LEU A 1 232 ? -4.944 6.573 -1.874 1.00 89.44 232 LEU A N 1
ATOM 1895 C CA . LEU A 1 232 ? -3.770 5.814 -2.305 1.00 89.44 232 LEU A CA 1
ATOM 1896 C C . LEU A 1 232 ? -2.474 6.354 -1.695 1.00 89.44 232 LEU A C 1
ATOM 1898 O O . LEU A 1 232 ? -1.685 5.584 -1.144 1.00 89.44 232 LEU A O 1
ATOM 1902 N N . ASN A 1 233 ? -2.281 7.672 -1.732 1.00 86.19 233 ASN A N 1
ATOM 1903 C CA . ASN A 1 233 ? -1.115 8.320 -1.142 1.00 86.19 233 ASN A CA 1
ATOM 1904 C C . ASN A 1 233 ? -1.019 8.034 0.367 1.00 86.19 233 ASN A C 1
ATOM 1906 O O . ASN A 1 233 ? 0.031 7.591 0.831 1.00 86.19 233 ASN A O 1
ATOM 1910 N N . LEU A 1 234 ? -2.121 8.185 1.111 1.00 88.56 234 LEU A N 1
ATOM 1911 C CA . LEU A 1 234 ? -2.160 7.885 2.546 1.00 88.56 234 LEU A CA 1
ATOM 1912 C C . LEU A 1 234 ? -1.901 6.410 2.849 1.00 88.56 234 LEU A C 1
ATOM 1914 O O . LEU A 1 234 ? -1.200 6.093 3.809 1.00 88.56 234 LEU A O 1
ATOM 1918 N N . THR A 1 235 ? -2.439 5.493 2.045 1.00 91.31 235 THR A N 1
ATOM 1919 C CA . THR A 1 235 ? -2.195 4.058 2.238 1.00 91.31 235 THR A CA 1
ATOM 1920 C C . THR A 1 235 ? -0.741 3.674 1.986 1.00 91.31 235 THR A C 1
ATOM 1922 O O . THR A 1 235 ? -0.208 2.812 2.682 1.00 91.31 235 THR A O 1
ATOM 1925 N N . GLN A 1 236 ? -0.060 4.355 1.060 1.00 87.44 236 GLN A N 1
ATOM 1926 C CA . GLN A 1 236 ? 1.364 4.143 0.834 1.00 87.44 236 GLN A CA 1
ATOM 1927 C C . GLN A 1 236 ? 2.217 4.701 1.985 1.00 87.44 236 GLN A C 1
ATOM 1929 O O . GLN A 1 236 ? 3.173 4.051 2.402 1.00 87.44 236 GLN A O 1
ATOM 1934 N N . ASP A 1 237 ? 1.850 5.854 2.546 1.00 87.38 237 ASP A N 1
ATOM 1935 C CA . ASP A 1 237 ? 2.503 6.388 3.748 1.00 87.38 237 ASP A CA 1
ATOM 1936 C C . ASP A 1 237 ? 2.260 5.475 4.964 1.00 87.38 237 ASP A C 1
ATOM 1938 O O . ASP A 1 237 ? 3.165 5.223 5.757 1.00 87.38 237 ASP A O 1
ATOM 1942 N N . THR A 1 238 ? 1.053 4.913 5.081 1.00 91.75 238 THR A N 1
ATOM 1943 C CA . THR A 1 238 ? 0.693 3.931 6.119 1.00 91.75 238 THR A CA 1
ATOM 1944 C C . THR A 1 238 ? 1.581 2.689 6.040 1.00 91.75 238 THR A C 1
ATOM 1946 O O . THR A 1 238 ? 2.018 2.188 7.072 1.00 91.75 238 THR A O 1
ATOM 1949 N N . ALA A 1 239 ? 1.923 2.222 4.835 1.00 91.25 239 ALA A N 1
ATOM 1950 C CA . ALA A 1 239 ? 2.843 1.100 4.654 1.00 91.25 239 ALA A CA 1
ATOM 1951 C C . ALA A 1 239 ? 4.238 1.371 5.242 1.00 91.25 239 ALA A C 1
ATOM 1953 O O . ALA A 1 239 ? 4.812 0.498 5.890 1.00 91.25 239 ALA A O 1
ATOM 1954 N N . VAL A 1 240 ? 4.754 2.595 5.085 1.00 90.31 240 VAL A N 1
ATOM 1955 C CA . VAL A 1 240 ? 6.026 3.011 5.702 1.00 90.31 240 VAL A CA 1
ATOM 1956 C C . VAL A 1 240 ? 5.922 2.976 7.227 1.00 90.31 240 VAL A C 1
ATOM 1958 O O . VAL A 1 240 ? 6.850 2.530 7.898 1.00 90.31 240 VAL A O 1
ATOM 1961 N N . TRP A 1 241 ? 4.786 3.400 7.787 1.00 92.81 241 TRP A N 1
ATOM 1962 C CA . TRP A 1 241 ? 4.558 3.332 9.232 1.00 92.81 241 TRP A CA 1
ATOM 1963 C C . TRP A 1 241 ? 4.407 1.904 9.750 1.00 92.81 241 TRP A C 1
ATOM 1965 O O . TRP A 1 241 ? 4.866 1.634 10.857 1.00 92.81 241 TRP A O 1
ATOM 1975 N N . ILE A 1 242 ? 3.824 0.989 8.970 1.00 94.62 242 ILE A N 1
ATOM 1976 C CA . ILE A 1 242 ? 3.766 -0.438 9.315 1.00 94.62 242 ILE A CA 1
ATOM 1977 C C . ILE A 1 242 ? 5.179 -1.011 9.408 1.00 94.62 242 ILE A C 1
ATOM 1979 O O . ILE A 1 242 ? 5.520 -1.599 10.431 1.00 94.62 242 ILE A O 1
ATOM 1983 N N . ASP A 1 243 ? 6.007 -0.813 8.379 1.00 91.94 243 ASP A N 1
ATOM 1984 C CA . ASP A 1 243 ? 7.395 -1.289 8.374 1.00 91.94 243 ASP A CA 1
ATOM 1985 C C . ASP A 1 243 ? 8.195 -0.696 9.543 1.00 91.94 243 ASP A C 1
ATOM 1987 O O . ASP A 1 243 ? 8.813 -1.421 10.327 1.00 91.94 243 ASP A O 1
ATOM 1991 N N . TYR A 1 244 ? 8.093 0.623 9.733 1.00 92.00 244 TYR A N 1
ATOM 1992 C CA . TYR A 1 244 ? 8.730 1.316 10.847 1.00 92.00 244 TYR A CA 1
ATOM 1993 C C . TYR A 1 244 ? 8.302 0.737 12.199 1.00 92.00 244 TYR A C 1
ATOM 1995 O O . TYR A 1 244 ? 9.147 0.469 13.052 1.00 92.00 244 TYR A O 1
ATOM 2003 N N . PHE A 1 245 ? 7.004 0.508 12.391 1.00 94.19 245 PHE A N 1
ATOM 2004 C CA . PHE A 1 245 ? 6.460 -0.086 13.604 1.00 94.19 245 PHE A CA 1
ATOM 2005 C C . PHE A 1 245 ? 6.985 -1.506 13.838 1.00 94.19 245 PHE A C 1
ATOM 2007 O O . PHE A 1 245 ? 7.479 -1.785 14.931 1.00 94.19 245 PHE A O 1
ATOM 2014 N N . VAL A 1 246 ? 6.926 -2.380 12.824 1.00 93.31 246 VAL A N 1
ATOM 2015 C CA . VAL A 1 246 ? 7.415 -3.768 12.905 1.00 93.31 246 VAL A CA 1
ATOM 2016 C C . VAL A 1 246 ? 8.878 -3.767 13.319 1.00 93.31 246 VAL A C 1
ATOM 2018 O O . VAL A 1 246 ? 9.252 -4.448 14.269 1.00 93.31 246 VAL A O 1
ATOM 2021 N N . ARG A 1 247 ? 9.688 -2.926 12.675 1.00 91.12 247 ARG A N 1
ATOM 2022 C CA . ARG A 1 247 ? 11.100 -2.769 13.004 1.00 91.12 247 ARG A CA 1
ATOM 2023 C C . ARG A 1 247 ? 11.311 -2.314 14.449 1.00 91.12 247 ARG A C 1
ATOM 2025 O O . ARG A 1 247 ? 12.198 -2.826 15.119 1.00 91.12 247 ARG A O 1
ATOM 2032 N N . LYS A 1 248 ? 10.507 -1.380 14.965 1.00 91.62 248 LYS A N 1
ATOM 2033 C CA . LYS A 1 248 ? 10.652 -0.889 16.347 1.00 91.62 248 LYS A CA 1
ATOM 2034 C C . LYS A 1 248 ? 10.286 -1.913 17.414 1.00 91.62 248 LYS A C 1
ATOM 2036 O O . LYS A 1 248 ? 10.886 -1.892 18.488 1.00 91.62 248 LYS A O 1
ATOM 2041 N N . ILE A 1 249 ? 9.341 -2.812 17.145 1.00 90.62 249 ILE A N 1
ATOM 2042 C CA . ILE A 1 249 ? 8.998 -3.876 18.099 1.00 90.62 249 ILE A CA 1
ATOM 2043 C C . ILE A 1 249 ? 9.966 -5.066 18.039 1.00 90.62 249 ILE A C 1
ATOM 2045 O O . ILE A 1 249 ? 10.072 -5.785 19.031 1.00 90.62 249 ILE A O 1
ATOM 2049 N N . THR A 1 250 ? 10.694 -5.255 16.931 1.00 87.94 250 THR A N 1
ATOM 2050 C CA . THR A 1 250 ? 11.678 -6.342 16.771 1.00 87.94 250 THR A CA 1
ATOM 2051 C C . THR A 1 250 ? 13.124 -5.928 17.043 1.00 87.94 250 THR A C 1
ATOM 2053 O O . THR A 1 250 ? 13.946 -6.781 17.345 1.00 87.94 250 THR A O 1
ATOM 2056 N N . GLN A 1 251 ? 13.476 -4.645 16.970 1.00 85.31 251 GLN A N 1
ATOM 2057 C CA . GLN A 1 251 ? 14.853 -4.202 17.195 1.00 85.31 251 GLN A CA 1
ATOM 2058 C C . GLN A 1 251 ? 15.233 -4.140 18.683 1.00 85.31 251 GLN A C 1
ATOM 2060 O O . GLN A 1 251 ? 14.577 -3.472 19.490 1.00 85.31 251 GLN A O 1
ATOM 2065 N N . SER A 1 252 ? 16.353 -4.778 19.032 1.00 72.69 252 SER A N 1
ATOM 2066 C CA . SER A 1 252 ? 16.858 -4.874 20.409 1.00 72.69 252 SER A CA 1
ATOM 2067 C C . SER A 1 252 ? 17.215 -3.520 21.035 1.00 72.69 252 SER A C 1
ATOM 2069 O O . SER A 1 252 ? 17.041 -3.342 22.240 1.00 72.69 252 SER A O 1
ATOM 2071 N N . ASP A 1 253 ? 17.636 -2.539 20.236 1.00 78.00 253 ASP A N 1
ATOM 2072 C CA . ASP A 1 253 ? 18.042 -1.194 20.671 1.00 78.00 253 ASP A CA 1
ATOM 2073 C C . ASP A 1 253 ? 16.879 -0.186 20.778 1.00 78.00 253 ASP A C 1
ATOM 2075 O O . ASP A 1 253 ? 17.041 0.907 21.326 1.00 78.00 253 ASP A O 1
ATOM 2079 N N . SER A 1 254 ? 15.677 -0.539 20.309 1.00 79.69 254 SER A N 1
ATOM 2080 C CA . SER A 1 254 ? 14.563 0.411 20.206 1.00 79.69 254 SER A CA 1
ATOM 2081 C C . SER A 1 254 ? 14.024 0.842 21.569 1.00 79.69 254 SER A C 1
ATOM 2083 O O . SER A 1 254 ? 13.573 0.029 22.378 1.00 79.69 254 SER A O 1
ATOM 2085 N N . ARG A 1 255 ? 14.001 2.142 21.856 1.00 85.31 255 ARG A N 1
ATOM 2086 C CA . ARG A 1 255 ? 13.501 2.633 23.151 1.00 85.31 255 ARG A CA 1
ATOM 2087 C C . ARG A 1 255 ? 11.983 2.447 23.252 1.00 85.31 255 ARG A C 1
ATOM 2089 O O . ARG A 1 255 ? 11.266 2.608 22.271 1.00 85.31 255 ARG A O 1
ATOM 2096 N N . ARG A 1 256 ? 11.455 2.212 24.462 1.00 87.69 256 ARG A N 1
ATOM 2097 C CA . ARG A 1 256 ? 9.995 2.133 24.717 1.00 87.69 256 ARG A CA 1
ATOM 2098 C C . ARG A 1 256 ? 9.229 3.324 24.131 1.00 87.69 256 ARG A C 1
ATOM 2100 O O . ARG A 1 256 ? 8.191 3.145 23.508 1.00 87.69 256 ARG A O 1
ATOM 2107 N N . ARG A 1 257 ? 9.784 4.535 24.269 1.00 88.56 257 ARG A N 1
ATOM 2108 C CA . ARG A 1 257 ? 9.215 5.766 23.697 1.00 88.56 257 ARG A CA 1
ATOM 2109 C C . ARG A 1 257 ? 9.108 5.715 22.169 1.00 88.56 257 ARG A C 1
ATOM 2111 O O . ARG A 1 257 ? 8.138 6.224 21.627 1.00 88.56 257 ARG A O 1
ATOM 2118 N N . GLU A 1 258 ? 10.070 5.099 21.488 1.00 89.62 258 GLU A N 1
ATOM 2119 C CA . GLU A 1 258 ? 10.059 4.968 20.025 1.00 89.62 258 GLU A CA 1
ATOM 2120 C C . GLU A 1 258 ? 8.985 3.986 19.556 1.00 89.62 258 GLU A C 1
ATOM 2122 O O . GLU A 1 258 ? 8.357 4.223 18.531 1.00 89.62 258 GLU A O 1
ATOM 2127 N N . ILE A 1 259 ? 8.724 2.922 20.322 1.00 91.31 259 ILE A N 1
ATOM 2128 C CA . ILE A 1 259 ? 7.616 1.995 20.048 1.00 91.31 259 ILE A CA 1
ATOM 2129 C C . ILE A 1 259 ? 6.276 2.720 20.188 1.00 91.31 259 ILE A C 1
ATOM 2131 O O . ILE A 1 259 ? 5.412 2.591 19.322 1.00 91.31 259 ILE A O 1
ATOM 2135 N N . VAL A 1 260 ? 6.109 3.522 21.243 1.00 92.12 260 VAL A N 1
ATOM 2136 C CA . VAL A 1 260 ? 4.892 4.325 21.441 1.00 92.12 260 VAL A CA 1
ATOM 2137 C C . VAL A 1 260 ? 4.714 5.341 20.309 1.00 92.12 260 VAL A C 1
ATOM 2139 O O . VAL A 1 260 ? 3.632 5.412 19.736 1.00 92.12 260 VAL A O 1
ATOM 2142 N N . ASP A 1 261 ? 5.764 6.076 19.928 1.00 91.06 261 ASP A N 1
ATOM 2143 C CA . ASP A 1 261 ? 5.708 7.028 18.807 1.00 91.06 261 ASP A CA 1
ATOM 2144 C C . ASP A 1 261 ? 5.352 6.326 17.484 1.00 91.06 261 ASP A C 1
ATOM 2146 O O . ASP A 1 261 ? 4.445 6.766 16.779 1.00 91.06 261 ASP A O 1
ATOM 2150 N N . ALA A 1 262 ? 5.975 5.179 17.186 1.00 93.00 262 ALA A N 1
ATOM 2151 C CA . ALA A 1 262 ? 5.636 4.366 16.018 1.00 93.00 262 ALA A CA 1
ATOM 2152 C C . ALA A 1 262 ? 4.159 3.938 16.020 1.00 93.00 262 ALA A C 1
ATOM 2154 O O . ALA A 1 262 ? 3.480 4.030 14.998 1.00 93.00 262 ALA A O 1
ATOM 2155 N N . THR A 1 263 ? 3.654 3.515 17.182 1.00 93.50 263 THR A N 1
ATOM 2156 C CA . THR A 1 263 ? 2.262 3.082 17.371 1.00 93.50 263 THR A CA 1
ATOM 2157 C C . THR A 1 263 ? 1.284 4.229 17.121 1.00 93.50 263 THR A C 1
ATOM 2159 O O . THR A 1 263 ? 0.319 4.069 16.376 1.00 93.50 263 THR A O 1
ATOM 2162 N N . VAL A 1 264 ? 1.550 5.406 17.698 1.00 92.06 264 VAL A N 1
ATOM 2163 C CA . VAL A 1 264 ? 0.709 6.603 17.540 1.00 92.06 264 VAL A CA 1
ATOM 2164 C C . VAL A 1 264 ? 0.689 7.071 16.087 1.00 92.06 264 VAL A C 1
ATOM 2166 O O . VAL A 1 264 ? -0.376 7.386 15.556 1.00 92.06 264 VAL A O 1
ATOM 2169 N N . ARG A 1 265 ? 1.843 7.086 15.411 1.00 93.19 265 ARG A N 1
ATOM 2170 C CA . ARG A 1 265 ? 1.929 7.474 13.993 1.00 93.19 265 ARG A CA 1
ATOM 2171 C C . ARG A 1 265 ? 1.181 6.504 13.089 1.00 93.19 265 ARG A C 1
ATOM 2173 O O . ARG A 1 265 ? 0.456 6.949 12.199 1.00 93.19 265 ARG A O 1
ATOM 2180 N N . LEU A 1 266 ? 1.307 5.203 13.350 1.00 94.12 266 LEU A N 1
ATOM 2181 C CA . LEU A 1 266 ? 0.568 4.170 12.635 1.00 94.12 266 LEU A CA 1
ATOM 2182 C C . LEU A 1 266 ? -0.946 4.352 12.816 1.00 94.12 266 LEU A C 1
ATOM 2184 O O . LEU A 1 266 ? -1.664 4.472 11.825 1.00 94.12 266 LEU A O 1
ATOM 2188 N N . ALA A 1 267 ? -1.431 4.472 14.054 1.00 94.00 267 ALA A N 1
ATOM 2189 C CA . ALA A 1 267 ? -2.848 4.718 14.331 1.00 94.00 267 ALA A CA 1
ATOM 2190 C C . ALA A 1 267 ? -3.352 6.008 13.656 1.00 94.00 267 ALA A C 1
ATOM 2192 O O . ALA A 1 267 ? -4.386 6.007 12.988 1.00 94.00 267 ALA A O 1
ATOM 2193 N N . GLY A 1 268 ? -2.577 7.094 13.737 1.00 92.00 268 GLY A N 1
ATOM 2194 C CA . GLY A 1 268 ? -2.893 8.363 13.082 1.00 92.00 268 GLY A CA 1
ATOM 2195 C C . GLY A 1 268 ? -3.005 8.256 11.558 1.00 92.00 268 GLY A C 1
ATOM 2196 O O . GLY A 1 268 ? -3.843 8.927 10.956 1.00 92.00 268 GLY A O 1
ATOM 2197 N N . SER A 1 269 ? -2.206 7.399 10.916 1.00 92.62 269 SER A N 1
ATOM 2198 C CA . SER A 1 269 ? -2.298 7.161 9.468 1.00 92.62 269 SER A CA 1
ATOM 2199 C C . SER A 1 269 ? -3.596 6.444 9.065 1.00 92.62 269 SER A C 1
ATOM 2201 O O . SER A 1 269 ? -4.229 6.809 8.068 1.00 92.62 269 SER A O 1
ATOM 2203 N N . PHE A 1 270 ? -4.071 5.513 9.896 1.00 93.75 270 PHE A N 1
ATOM 2204 C CA . PHE A 1 270 ? -5.361 4.858 9.693 1.00 93.75 270 PHE A CA 1
ATOM 2205 C C . PHE A 1 270 ? -6.550 5.777 9.958 1.00 93.75 270 PHE A C 1
ATOM 2207 O O . PHE A 1 270 ? -7.539 5.706 9.232 1.00 93.75 270 PHE A O 1
ATOM 2214 N N . LEU A 1 271 ? -6.454 6.686 10.931 1.00 91.81 271 LEU A N 1
ATOM 2215 C CA . LEU A 1 271 ? -7.497 7.690 11.165 1.00 91.81 271 LEU A CA 1
ATOM 2216 C C . LEU A 1 271 ? -7.681 8.602 9.945 1.00 91.81 271 LEU A C 1
ATOM 2218 O O . LEU A 1 271 ? -8.811 8.841 9.526 1.00 91.81 271 LEU A O 1
ATOM 2222 N N . LYS A 1 272 ? -6.580 9.048 9.325 1.00 91.81 272 LYS A N 1
ATOM 2223 C CA . LYS A 1 272 ? -6.622 9.891 8.116 1.00 91.81 272 LYS A CA 1
ATOM 2224 C C . LYS A 1 272 ? -7.209 9.168 6.903 1.00 91.81 272 LYS A C 1
ATOM 2226 O O . LYS A 1 272 ? -7.962 9.758 6.140 1.00 91.81 272 LYS A O 1
ATOM 2231 N N . SER A 1 273 ? -6.858 7.901 6.688 1.00 90.44 273 SER A N 1
ATOM 2232 C CA . SER A 1 273 ? -7.443 7.121 5.584 1.00 90.44 273 SER A CA 1
ATOM 2233 C C . SER A 1 273 ? -8.918 6.795 5.841 1.00 90.44 273 SER A C 1
ATOM 2235 O O . SER A 1 273 ? -9.737 6.886 4.930 1.00 90.44 273 SER A O 1
ATOM 2237 N N . SER A 1 274 ? -9.276 6.508 7.094 1.00 90.94 274 SER A N 1
ATOM 2238 C CA . SER A 1 274 ? -10.659 6.292 7.530 1.00 90.94 274 SER A CA 1
ATOM 2239 C C . SER A 1 274 ? -11.540 7.528 7.350 1.00 90.94 274 SER A C 1
ATOM 2241 O O . SER A 1 274 ? -12.690 7.376 6.950 1.00 90.94 274 SER A O 1
ATOM 2243 N N . SER A 1 275 ? -11.027 8.740 7.597 1.00 90.94 275 SER A N 1
ATOM 2244 C CA . SER A 1 275 ? -11.816 9.964 7.401 1.00 90.94 275 SER A CA 1
ATOM 2245 C C . SER A 1 275 ? -12.186 10.174 5.934 1.00 90.94 275 SER A C 1
ATOM 2247 O O . SER A 1 275 ? -13.333 10.482 5.652 1.00 90.94 275 SER A O 1
ATOM 2249 N N . ILE A 1 276 ? -11.279 9.888 4.989 1.00 89.19 276 ILE A N 1
ATOM 2250 C CA . ILE A 1 276 ? -11.595 9.967 3.551 1.00 89.19 276 ILE A CA 1
ATOM 2251 C C . ILE A 1 276 ? -12.749 9.031 3.176 1.00 89.19 276 ILE A C 1
ATOM 2253 O O . ILE A 1 276 ? -13.586 9.395 2.350 1.00 89.19 276 ILE A O 1
ATOM 2257 N N . LEU A 1 277 ? -12.784 7.824 3.752 1.00 90.44 277 LEU A N 1
ATOM 2258 C CA . LEU A 1 277 ? -13.866 6.869 3.508 1.00 90.44 277 LEU A CA 1
ATOM 2259 C C . LEU A 1 277 ? -15.193 7.364 4.093 1.00 90.44 277 LEU A C 1
ATOM 2261 O O . LEU A 1 277 ? -16.207 7.287 3.407 1.00 90.44 277 LEU A O 1
ATOM 2265 N N . LYS A 1 278 ? -15.172 7.923 5.309 1.00 90.81 278 LYS A N 1
ATOM 2266 C CA . LYS A 1 278 ? -16.355 8.524 5.942 1.00 90.81 278 LYS A CA 1
ATOM 2267 C C . LYS A 1 278 ? -16.901 9.687 5.122 1.00 90.81 278 LYS A C 1
ATOM 2269 O O . LYS A 1 278 ? -18.035 9.607 4.670 1.00 90.81 278 LYS A O 1
ATOM 2274 N N . ASP A 1 279 ? -16.057 10.664 4.791 1.00 89.25 279 ASP A N 1
ATOM 2275 C CA . ASP A 1 279 ? -16.436 11.819 3.968 1.00 89.25 279 ASP A CA 1
ATOM 2276 C C . ASP A 1 279 ? -17.016 11.385 2.610 1.00 89.25 279 ASP A C 1
ATOM 2278 O O . ASP A 1 279 ? -17.880 12.046 2.031 1.00 89.25 279 ASP A O 1
ATOM 2282 N N . TYR A 1 280 ? -16.517 10.276 2.058 1.00 89.06 280 TYR A N 1
ATOM 2283 C CA . TYR A 1 280 ? -17.052 9.652 0.853 1.00 89.06 280 TYR A CA 1
ATOM 2284 C C . TYR A 1 280 ? -18.456 9.095 1.040 1.00 89.06 280 TYR A C 1
ATOM 2286 O O . TYR A 1 280 ? -19.332 9.447 0.252 1.00 89.06 280 TYR A O 1
ATOM 2294 N N . TRP A 1 281 ? -18.674 8.267 2.053 1.00 89.19 281 TRP A N 1
ATOM 2295 C CA . TRP A 1 281 ? -19.990 7.710 2.342 1.00 89.19 281 TRP A CA 1
ATOM 2296 C C . TRP A 1 281 ? -21.011 8.795 2.687 1.00 89.19 281 TRP A C 1
ATOM 2298 O O . TRP A 1 281 ? -22.115 8.766 2.150 1.00 89.19 281 TRP A O 1
ATOM 2308 N N . ASP A 1 282 ? -20.617 9.799 3.466 1.00 87.69 282 ASP A N 1
ATOM 2309 C CA . ASP A 1 282 ? -21.477 10.927 3.831 1.00 87.69 282 ASP A CA 1
ATOM 2310 C C . ASP A 1 282 ? -21.879 11.729 2.583 1.00 87.69 282 ASP A C 1
ATOM 2312 O O . ASP A 1 282 ? -23.058 11.989 2.356 1.00 87.69 282 ASP A O 1
ATOM 2316 N N . SER A 1 283 ? -20.926 11.990 1.674 1.00 85.50 283 SER A N 1
ATOM 2317 C CA . SER A 1 283 ? -21.227 12.643 0.387 1.00 85.50 283 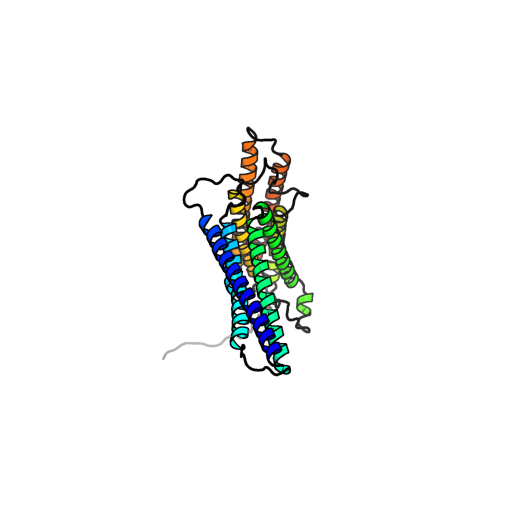SER A CA 1
ATOM 2318 C C . SER A 1 283 ? -22.203 11.830 -0.479 1.00 85.50 283 SER A C 1
ATOM 2320 O O . SER A 1 283 ? -23.001 12.414 -1.212 1.00 85.50 283 SER A O 1
ATOM 2322 N N . LEU A 1 284 ? -22.144 10.492 -0.429 1.00 83.31 284 LEU A N 1
ATOM 2323 C CA . LEU A 1 284 ? -23.090 9.638 -1.153 1.00 83.31 284 LEU A CA 1
ATOM 2324 C C . LEU A 1 284 ? -24.498 9.736 -0.560 1.00 83.31 284 LEU A C 1
ATOM 2326 O O . LEU A 1 284 ? -25.463 9.846 -1.318 1.00 83.31 284 LEU A O 1
ATOM 2330 N N . LEU A 1 285 ? -24.615 9.735 0.769 1.00 82.25 285 LEU A N 1
ATOM 2331 C CA . LEU A 1 285 ? -25.894 9.866 1.468 1.00 82.25 285 LEU A CA 1
ATOM 2332 C C . LEU A 1 285 ? -26.539 11.239 1.218 1.00 82.25 285 LEU A C 1
ATOM 2334 O O . LEU A 1 285 ? -27.735 11.297 0.926 1.00 82.25 285 LEU A O 1
ATOM 2338 N N . ASP A 1 286 ? -25.743 12.311 1.217 1.00 80.44 286 ASP A N 1
ATOM 2339 C CA . ASP A 1 286 ? -26.199 13.680 0.936 1.00 80.44 286 ASP A CA 1
ATOM 2340 C C . ASP A 1 286 ? -26.650 13.866 -0.524 1.00 80.44 286 ASP A C 1
ATOM 2342 O O . ASP A 1 286 ? -27.595 14.604 -0.817 1.00 80.44 286 ASP A O 1
ATOM 2346 N N . SER A 1 287 ? -26.010 13.161 -1.465 1.00 67.06 287 SER A N 1
ATOM 2347 C CA . SER A 1 287 ? -26.343 13.218 -2.898 1.00 67.06 287 SER A CA 1
ATOM 2348 C C . SER A 1 287 ? -27.660 12.518 -3.271 1.00 67.06 287 SER A C 1
ATOM 2350 O O . SER A 1 287 ? -28.175 12.707 -4.379 1.00 67.06 287 SER A O 1
ATOM 2352 N N . GLY A 1 288 ? -28.241 11.748 -2.341 1.00 55.12 288 GLY A N 1
ATOM 2353 C CA . GLY A 1 288 ? -29.440 10.927 -2.535 1.00 55.12 288 GLY A CA 1
ATOM 2354 C C . GLY A 1 288 ? -30.721 11.685 -2.906 1.00 55.12 288 GLY A C 1
ATOM 2355 O O . GLY A 1 288 ? -31.721 11.047 -3.221 1.00 55.12 288 GLY A O 1
ATOM 2356 N N . ASN A 1 289 ? -30.702 13.023 -2.918 1.00 51.12 289 ASN A N 1
ATOM 2357 C CA . ASN A 1 289 ? -31.825 13.851 -3.368 1.00 51.12 289 ASN A CA 1
ATOM 2358 C C . ASN A 1 289 ? -31.838 14.117 -4.889 1.00 51.12 289 ASN A C 1
ATOM 2360 O O . ASN A 1 289 ? -32.863 14.555 -5.412 1.00 51.12 289 ASN A O 1
ATOM 2364 N N . HIS A 1 290 ? -30.739 13.855 -5.616 1.00 51.12 290 HIS A N 1
ATOM 2365 C CA . HIS A 1 290 ? -30.612 14.208 -7.044 1.00 51.12 290 HIS A CA 1
ATOM 2366 C C . HIS A 1 290 ? -29.972 13.124 -7.941 1.00 51.12 290 HIS A C 1
ATOM 2368 O O . HIS A 1 290 ? -29.849 13.337 -9.147 1.00 51.12 290 HIS A O 1
ATOM 2374 N N . ALA A 1 291 ? -29.573 11.973 -7.390 1.00 54.62 291 ALA A N 1
ATOM 2375 C CA . ALA A 1 291 ? -28.797 10.933 -8.082 1.00 54.62 291 ALA A CA 1
ATOM 2376 C C . ALA A 1 291 ? -29.513 9.552 -8.087 1.00 54.62 291 ALA A C 1
ATOM 2378 O O . ALA A 1 291 ? -30.518 9.395 -7.392 1.00 54.62 291 ALA A O 1
ATOM 2379 N N . PRO A 1 292 ? -29.051 8.552 -8.880 1.00 59.44 292 PRO A N 1
ATOM 2380 C CA . PRO A 1 292 ? -29.662 7.214 -8.969 1.00 59.44 292 PRO A CA 1
ATOM 2381 C C . PRO A 1 292 ? -29.738 6.520 -7.596 1.00 59.44 292 PRO A C 1
ATOM 2383 O O . PRO A 1 292 ? -29.025 6.940 -6.686 1.00 59.44 292 PRO A O 1
ATOM 2386 N N . PRO A 1 293 ? -30.534 5.441 -7.428 1.00 66.69 293 PRO A N 1
ATOM 2387 C CA . PRO A 1 293 ? -30.726 4.812 -6.123 1.00 66.69 293 PRO A CA 1
ATOM 2388 C C . PRO A 1 293 ? -29.382 4.388 -5.515 1.00 66.69 293 PRO A C 1
ATOM 2390 O O . PRO A 1 293 ? -28.671 3.537 -6.054 1.00 66.69 293 PRO A O 1
ATOM 2393 N N . VAL A 1 294 ? -29.031 5.040 -4.408 1.00 73.31 294 VAL A N 1
ATOM 2394 C CA . VAL A 1 294 ? -27.873 4.723 -3.573 1.00 73.31 294 VAL A CA 1
ATOM 2395 C C . VAL A 1 294 ? -28.273 3.595 -2.629 1.00 73.31 294 VAL A C 1
ATOM 2397 O O . VAL A 1 294 ? -29.302 3.682 -1.957 1.00 73.31 294 VAL A O 1
ATOM 2400 N N . ASP A 1 295 ? -27.453 2.550 -2.561 1.00 79.69 295 ASP A N 1
ATOM 2401 C CA . ASP A 1 295 ? -27.650 1.443 -1.629 1.00 79.69 295 ASP A CA 1
ATOM 2402 C C . ASP A 1 295 ? -27.207 1.866 -0.218 1.00 79.69 295 ASP A C 1
ATOM 2404 O O . ASP A 1 295 ? -26.017 1.868 0.111 1.00 79.69 295 ASP A O 1
ATOM 2408 N N . ARG A 1 296 ? -28.177 2.305 0.592 1.00 83.00 296 ARG A N 1
ATOM 2409 C CA . ARG A 1 296 ? -27.937 2.801 1.955 1.00 83.00 296 ARG A CA 1
ATOM 2410 C C . ARG A 1 296 ? -27.496 1.696 2.908 1.00 83.00 296 ARG A C 1
ATOM 2412 O O . ARG A 1 296 ? -26.614 1.942 3.721 1.00 83.00 296 ARG A O 1
ATOM 2419 N N . GLU A 1 297 ? -28.041 0.492 2.762 1.00 85.56 297 GLU A N 1
ATOM 2420 C CA . GLU A 1 297 ? -27.697 -0.657 3.604 1.00 85.56 297 GLU A CA 1
ATOM 2421 C C . GLU A 1 297 ? -26.207 -0.988 3.464 1.00 85.56 297 GLU A C 1
ATOM 2423 O O . GLU A 1 297 ? -25.486 -1.083 4.456 1.00 85.56 297 GLU A O 1
ATOM 2428 N N . ARG A 1 298 ? -25.686 -1.014 2.229 1.00 83.56 298 ARG A N 1
ATOM 2429 C CA . ARG A 1 298 ? -24.248 -1.228 1.991 1.00 83.56 298 ARG A CA 1
ATOM 2430 C C . ARG A 1 298 ? -23.360 -0.132 2.579 1.00 83.56 298 ARG A C 1
ATOM 2432 O O . ARG A 1 298 ? -22.224 -0.422 2.963 1.00 83.56 298 ARG A O 1
ATOM 2439 N N . ILE A 1 299 ? -23.832 1.115 2.613 1.00 86.56 299 ILE A N 1
ATOM 2440 C CA . ILE A 1 299 ? -23.098 2.229 3.231 1.00 86.56 299 ILE A CA 1
ATOM 2441 C C . ILE A 1 299 ? -23.077 2.073 4.753 1.00 86.56 299 ILE A C 1
ATOM 2443 O O . ILE A 1 299 ? -22.001 2.141 5.348 1.00 86.56 299 ILE A O 1
ATOM 2447 N N . GLU A 1 300 ? -24.233 1.822 5.366 1.00 88.25 300 GLU A N 1
ATOM 2448 C CA . GLU A 1 300 ? -24.369 1.637 6.814 1.00 88.25 300 GLU A CA 1
ATOM 2449 C C . GLU A 1 300 ? -23.534 0.452 7.301 1.00 88.25 300 GLU A C 1
ATOM 2451 O O . GLU A 1 300 ? -22.781 0.566 8.269 1.00 88.25 300 GLU A O 1
ATOM 2456 N N . GLU A 1 301 ? -23.571 -0.674 6.586 1.00 88.00 301 GLU A N 1
ATOM 2457 C CA . GLU A 1 301 ? -22.685 -1.796 6.866 1.00 88.00 301 GLU A CA 1
ATOM 2458 C C . GLU A 1 301 ? -21.212 -1.354 6.815 1.00 88.00 301 GLU A C 1
ATOM 2460 O O . GLU A 1 301 ? -20.437 -1.671 7.723 1.00 88.00 301 GLU A O 1
ATOM 2465 N N . ALA A 1 302 ? -20.792 -0.630 5.767 1.00 89.25 302 ALA A N 1
ATOM 2466 C CA . ALA A 1 302 ? -19.397 -0.216 5.586 1.00 89.25 302 ALA A CA 1
ATOM 2467 C C . ALA A 1 302 ? -18.918 0.713 6.710 1.00 89.25 302 ALA A C 1
ATOM 2469 O O . ALA A 1 302 ? -17.804 0.531 7.220 1.00 89.25 302 ALA A O 1
ATOM 2470 N N . GLN A 1 303 ? -19.777 1.642 7.133 1.00 90.88 303 GLN A N 1
ATOM 2471 C CA . GLN A 1 303 ? -19.560 2.508 8.288 1.00 90.88 303 GLN A CA 1
ATOM 2472 C C . GLN A 1 303 ? -19.425 1.683 9.576 1.00 90.88 303 GLN A C 1
ATOM 2474 O O . GLN A 1 303 ? -18.400 1.793 10.254 1.00 90.88 303 GLN A O 1
ATOM 2479 N N . ASN A 1 304 ? -20.368 0.776 9.852 1.00 92.00 304 ASN A N 1
ATOM 2480 C CA . ASN A 1 304 ? -20.347 -0.102 11.028 1.00 92.00 304 ASN A CA 1
ATOM 2481 C C . ASN A 1 304 ? -19.069 -0.948 11.096 1.00 92.00 304 ASN A C 1
ATOM 2483 O O . ASN A 1 304 ? -18.414 -1.044 12.137 1.00 92.00 304 ASN A O 1
ATOM 2487 N N . TRP A 1 305 ? -18.661 -1.539 9.970 1.00 94.19 305 TRP A N 1
ATOM 2488 C CA . TRP A 1 305 ? -17.425 -2.315 9.902 1.00 94.19 305 TRP A CA 1
ATOM 2489 C C . TRP A 1 305 ? -16.200 -1.454 10.228 1.00 94.19 305 TRP A C 1
ATOM 2491 O O . TRP A 1 305 ? -15.319 -1.900 10.969 1.00 94.19 305 TRP A O 1
ATOM 2501 N N . LEU A 1 306 ? -16.140 -0.226 9.701 1.00 93.62 306 LEU A N 1
ATOM 2502 C CA . LEU A 1 306 ? -15.021 0.682 9.943 1.00 93.62 306 LEU A CA 1
ATOM 2503 C C . LEU A 1 306 ? -14.967 1.123 11.411 1.00 93.62 306 LEU A C 1
ATOM 2505 O O . LEU A 1 306 ? -13.880 1.246 11.977 1.00 93.62 306 LEU A O 1
ATOM 2509 N N . GLU A 1 307 ? -16.116 1.340 12.044 1.00 94.12 307 GLU A N 1
ATOM 2510 C CA . GLU A 1 307 ? -16.208 1.671 13.467 1.00 94.12 307 GLU A CA 1
ATOM 2511 C C . GLU A 1 307 ? -15.751 0.518 14.359 1.00 94.12 307 GLU A C 1
ATOM 2513 O O . GLU A 1 307 ? -14.873 0.713 15.205 1.00 94.12 307 GLU A O 1
ATOM 2518 N N . CYS A 1 308 ? -16.249 -0.698 14.116 1.00 94.75 308 CYS A N 1
ATOM 2519 C CA . CYS A 1 308 ? -15.786 -1.895 14.819 1.00 94.75 308 CYS A CA 1
ATOM 2520 C C . CYS A 1 308 ? -14.275 -2.095 14.654 1.00 94.75 308 CYS A C 1
ATOM 2522 O O . CYS A 1 308 ? -13.565 -2.374 15.623 1.00 94.75 308 CYS A O 1
ATOM 2524 N N . TRP A 1 309 ? -13.760 -1.930 13.434 1.00 95.94 309 TRP A N 1
ATOM 2525 C CA . TRP A 1 309 ? -12.332 -2.057 13.162 1.00 95.94 309 TRP A CA 1
ATOM 2526 C C . TRP A 1 309 ? -11.499 -0.995 13.895 1.00 95.94 309 TRP A C 1
ATOM 2528 O O . TRP A 1 309 ? -10.487 -1.337 14.510 1.00 95.94 309 TRP A O 1
ATOM 2538 N N . ASN A 1 310 ? -11.941 0.267 13.905 1.00 95.19 310 ASN A N 1
ATOM 2539 C CA . ASN A 1 310 ? -11.270 1.349 14.631 1.00 95.19 310 ASN A CA 1
ATOM 2540 C C . ASN A 1 310 ? -11.243 1.099 16.143 1.00 95.19 310 ASN A C 1
ATOM 2542 O O . ASN A 1 310 ? -10.213 1.311 16.783 1.00 95.19 310 ASN A O 1
ATOM 2546 N N . MET A 1 311 ? -12.345 0.607 16.717 1.00 95.31 311 MET A N 1
ATOM 2547 C CA . MET A 1 311 ? -12.401 0.234 18.131 1.00 95.31 311 MET A CA 1
ATOM 2548 C C . MET A 1 311 ? -11.365 -0.850 18.460 1.00 95.31 311 MET A C 1
ATOM 2550 O O . MET A 1 311 ? -10.586 -0.691 19.401 1.00 95.31 311 MET A O 1
ATOM 2554 N N . MET A 1 312 ? -11.293 -1.908 17.645 1.00 96.38 312 MET A N 1
ATOM 2555 C CA . MET A 1 312 ? -10.296 -2.972 17.814 1.00 96.38 312 MET A CA 1
ATOM 2556 C C . MET A 1 312 ? -8.859 -2.453 17.672 1.00 96.38 312 MET A C 1
ATOM 2558 O O . MET A 1 312 ? -7.984 -2.861 18.438 1.00 96.38 312 MET A O 1
ATOM 2562 N N . LEU A 1 313 ? -8.596 -1.542 16.726 1.00 96.12 313 LEU A N 1
ATOM 2563 C CA . LEU A 1 313 ? -7.269 -0.942 16.551 1.00 96.12 313 LEU A CA 1
ATOM 2564 C C . LEU A 1 313 ? -6.868 -0.106 17.768 1.00 96.12 313 LEU A C 1
ATOM 2566 O O . LEU A 1 313 ? -5.748 -0.242 18.266 1.00 96.12 313 LEU A O 1
ATOM 2570 N N . ASN A 1 314 ? -7.776 0.723 18.276 1.00 94.56 314 ASN A N 1
ATOM 2571 C CA . ASN A 1 314 ? -7.525 1.550 19.454 1.00 94.56 314 ASN A CA 1
ATOM 2572 C C . ASN A 1 314 ? -7.254 0.689 20.691 1.00 94.56 314 ASN A C 1
ATOM 2574 O O . ASN A 1 314 ? -6.313 0.955 21.434 1.00 94.56 314 ASN A O 1
ATOM 2578 N N . GLN A 1 315 ? -8.006 -0.397 20.873 1.00 96.00 315 GLN A N 1
ATOM 2579 C CA . GLN A 1 315 ? -7.751 -1.342 21.957 1.00 96.00 315 GLN A CA 1
ATOM 2580 C C . GLN A 1 315 ? -6.382 -2.024 21.809 1.00 96.00 315 GLN A C 1
ATOM 2582 O O . GLN A 1 315 ? -5.607 -2.071 22.762 1.00 96.00 315 GLN A O 1
ATOM 2587 N N . ALA A 1 316 ? -6.041 -2.516 20.614 1.00 96.19 316 ALA A N 1
ATOM 2588 C CA . ALA A 1 316 ? -4.759 -3.176 20.365 1.00 96.19 316 ALA A CA 1
ATOM 2589 C C . ALA A 1 316 ? -3.558 -2.237 20.588 1.00 96.19 316 ALA A C 1
ATOM 2591 O O . ALA A 1 316 ? -2.568 -2.618 21.214 1.00 96.19 316 ALA A O 1
ATOM 2592 N N . THR A 1 317 ? -3.649 -0.998 20.106 1.00 95.06 317 THR A N 1
ATOM 2593 C CA . THR A 1 317 ? -2.606 0.025 20.288 1.00 95.06 317 THR A CA 1
ATOM 2594 C C . THR A 1 317 ? -2.510 0.505 21.741 1.00 95.06 317 THR A C 1
ATOM 2596 O O . THR A 1 317 ? -1.402 0.736 22.235 1.00 95.06 317 THR A O 1
ATOM 2599 N N . GLY A 1 318 ? -3.638 0.578 22.457 1.00 92.62 318 GLY A N 1
ATOM 2600 C CA . GLY A 1 318 ? -3.695 0.816 23.901 1.00 92.62 318 GLY A CA 1
ATOM 2601 C C . GLY A 1 318 ? -2.962 -0.267 24.694 1.00 92.62 318 GLY A C 1
ATOM 2602 O O . GLY A 1 318 ? -2.035 0.050 25.438 1.00 92.62 318 GLY A O 1
ATOM 2603 N N . ASN A 1 319 ? -3.289 -1.539 24.448 1.00 92.50 319 ASN A N 1
ATOM 2604 C CA . ASN A 1 319 ? -2.655 -2.687 25.106 1.00 92.50 319 ASN A CA 1
ATOM 2605 C C . ASN A 1 319 ? -1.138 -2.729 24.867 1.00 92.50 319 ASN A C 1
ATOM 2607 O O . ASN A 1 319 ? -0.362 -3.014 25.779 1.00 92.50 319 ASN A O 1
ATOM 2611 N N . LEU A 1 320 ? -0.687 -2.418 23.648 1.00 92.56 320 LEU A N 1
ATOM 2612 C CA . LEU A 1 320 ? 0.742 -2.318 23.354 1.00 92.56 320 LEU A CA 1
ATOM 2613 C C . LEU A 1 320 ? 1.403 -1.176 24.128 1.00 92.56 320 LEU A C 1
ATOM 2615 O O . LEU A 1 320 ? 2.475 -1.354 24.706 1.00 92.56 320 LEU A O 1
ATOM 2619 N N . THR A 1 321 ? 0.764 -0.009 24.164 1.00 90.50 321 THR A N 1
ATOM 2620 C CA . THR A 1 321 ? 1.272 1.144 24.916 1.00 90.50 321 THR A CA 1
ATOM 2621 C C . THR A 1 321 ? 1.388 0.809 26.402 1.00 90.50 321 THR A C 1
ATOM 2623 O O . THR A 1 321 ? 2.395 1.138 27.029 1.00 90.50 321 THR A O 1
ATOM 2626 N N . GLU A 1 322 ? 0.418 0.092 26.961 1.00 89.44 322 GLU A N 1
ATOM 2627 C CA . GLU A 1 322 ? 0.469 -0.405 28.333 1.00 89.44 322 GLU A CA 1
ATOM 2628 C C . GLU A 1 322 ? 1.620 -1.396 28.547 1.00 89.44 322 GLU A C 1
ATOM 2630 O O . GLU A 1 322 ? 2.412 -1.215 29.474 1.00 89.44 322 GLU A O 1
ATOM 2635 N N . ALA A 1 323 ? 1.814 -2.351 27.632 1.00 86.06 323 ALA A N 1
ATOM 2636 C CA . ALA A 1 323 ? 2.928 -3.297 27.689 1.00 86.06 323 ALA A CA 1
ATOM 2637 C C . ALA A 1 323 ? 4.301 -2.598 27.702 1.00 86.06 323 ALA A C 1
ATOM 2639 O O . ALA A 1 323 ? 5.236 -3.084 28.339 1.00 86.06 323 ALA A O 1
ATOM 2640 N N . THR A 1 324 ? 4.438 -1.433 27.052 1.00 84.00 324 THR A N 1
ATOM 2641 C CA . THR A 1 324 ? 5.672 -0.627 27.130 1.00 84.00 324 THR A CA 1
ATOM 2642 C C . THR A 1 324 ? 5.883 0.059 28.479 1.00 84.00 324 THR A C 1
ATOM 2644 O O . THR A 1 324 ? 7.021 0.391 28.811 1.00 84.00 324 THR A O 1
ATOM 2647 N N . ARG A 1 325 ? 4.826 0.266 29.271 1.00 78.12 325 ARG A N 1
ATOM 2648 C CA . ARG A 1 325 ? 4.900 0.873 30.610 1.00 78.12 325 ARG A CA 1
ATOM 2649 C C . ARG A 1 325 ? 5.207 -0.161 31.689 1.00 78.12 325 ARG A C 1
ATOM 2651 O O . ARG A 1 325 ? 5.891 0.171 32.656 1.00 78.12 325 ARG A O 1
ATOM 2658 N N . SER A 1 326 ? 4.762 -1.404 31.519 1.00 61.16 326 SER A N 1
ATOM 2659 C CA . SER A 1 326 ? 5.012 -2.486 32.471 1.00 61.16 326 SER A CA 1
ATOM 2660 C C . SER A 1 326 ? 6.513 -2.809 32.561 1.00 61.16 326 SER A C 1
ATOM 2662 O O . SER A 1 326 ? 7.137 -3.282 31.607 1.00 61.16 326 SER A O 1
ATOM 2664 N N . ARG A 1 327 ? 7.125 -2.570 33.729 1.00 50.44 327 ARG A N 1
ATOM 2665 C CA . ARG A 1 327 ? 8.457 -3.102 34.060 1.00 50.44 327 ARG A CA 1
ATOM 2666 C C . ARG A 1 327 ? 8.299 -4.623 34.189 1.00 50.44 327 ARG A C 1
ATOM 2668 O O . ARG A 1 327 ? 7.451 -5.083 34.945 1.00 50.44 327 ARG A O 1
ATOM 2675 N N . GLY A 1 328 ? 9.041 -5.411 33.411 1.00 44.19 328 GLY A N 1
ATOM 2676 C CA . GLY A 1 328 ? 9.076 -6.859 33.633 1.00 44.19 328 GLY A CA 1
ATOM 2677 C C . GLY A 1 328 ? 9.637 -7.166 35.028 1.00 44.19 328 GLY A C 1
ATOM 2678 O O . GLY A 1 328 ? 10.428 -6.360 35.527 1.00 44.19 328 GLY A O 1
ATOM 2679 N N . PRO A 1 329 ? 9.266 -8.299 35.652 1.00 37.44 329 PRO A N 1
ATOM 2680 C CA . PRO A 1 329 ? 10.013 -8.796 36.795 1.00 37.44 329 PRO A CA 1
ATOM 2681 C C . PRO A 1 329 ? 11.408 -9.155 36.272 1.00 37.44 329 PRO A C 1
ATOM 2683 O O . PRO A 1 329 ? 11.570 -10.112 35.516 1.00 37.44 329 PRO A O 1
ATOM 2686 N N . GLY A 1 330 ? 12.399 -8.317 36.576 1.00 34.78 330 GLY A N 1
ATOM 2687 C CA . GLY A 1 330 ? 13.787 -8.767 36.562 1.00 34.78 330 GLY A CA 1
ATOM 2688 C C . GLY A 1 330 ? 13.955 -9.825 37.655 1.00 34.78 330 GLY A C 1
ATOM 2689 O O . GLY A 1 330 ? 13.157 -9.827 38.599 1.00 34.78 330 GLY A O 1
ATOM 2690 N N . PRO A 1 331 ? 14.921 -10.748 37.527 1.00 38.94 331 PRO A N 1
ATOM 2691 C CA . PRO A 1 331 ? 15.184 -11.709 38.587 1.00 38.94 331 PRO A CA 1
ATOM 2692 C C . PRO A 1 331 ? 15.430 -10.935 39.883 1.00 38.94 331 PRO A C 1
ATOM 2694 O O . PRO A 1 331 ? 16.145 -9.933 39.878 1.00 38.94 331 PRO A O 1
ATOM 2697 N N . ALA A 1 332 ? 14.751 -11.365 40.947 1.00 37.09 332 ALA A N 1
ATOM 2698 C CA . ALA A 1 332 ? 14.933 -10.831 42.282 1.00 37.09 332 ALA A CA 1
ATOM 2699 C C . ALA A 1 332 ? 16.431 -10.783 42.594 1.00 37.09 332 ALA A C 1
ATOM 2701 O O . ALA A 1 332 ? 17.142 -11.759 42.346 1.00 37.09 332 ALA A O 1
ATOM 2702 N N . GLU A 1 333 ? 16.887 -9.642 43.103 1.00 38.28 333 GLU A N 1
ATOM 2703 C CA . GLU A 1 333 ? 18.153 -9.553 43.816 1.00 38.28 333 GLU A CA 1
ATOM 2704 C C . GLU A 1 333 ? 18.114 -10.634 44.899 1.00 38.28 333 GLU A C 1
ATOM 2706 O O . GLU A 1 333 ? 17.341 -10.561 45.855 1.00 38.28 333 GLU A O 1
ATOM 2711 N N . ILE A 1 334 ? 18.863 -11.712 44.670 1.00 39.50 334 ILE A N 1
ATOM 2712 C CA . ILE A 1 334 ? 19.166 -12.682 45.709 1.00 39.50 334 ILE A CA 1
ATOM 2713 C C . ILE A 1 334 ? 20.121 -11.936 46.626 1.00 39.50 334 ILE A C 1
ATOM 2715 O O . ILE A 1 334 ? 21.213 -11.555 46.206 1.00 39.50 334 ILE A O 1
ATOM 2719 N N . GLY A 1 335 ? 19.632 -11.639 47.826 1.00 39.38 335 GLY A N 1
ATOM 2720 C CA . GLY A 1 335 ? 20.381 -10.922 48.835 1.00 39.38 335 GLY A CA 1
ATOM 2721 C C . GLY A 1 335 ? 21.664 -11.648 49.209 1.00 39.38 335 GLY A C 1
ATOM 2722 O O . GLY A 1 335 ? 21.680 -12.865 49.377 1.00 39.38 335 GLY A O 1
ATOM 2723 N N . GLU A 1 336 ? 22.706 -10.859 49.410 1.00 35.16 336 GLU A N 1
ATOM 2724 C CA . GLU A 1 336 ? 23.704 -11.129 50.434 1.00 35.16 336 GLU A CA 1
ATOM 2725 C C . GLU A 1 336 ? 23.634 -9.954 51.403 1.00 35.16 336 GLU A C 1
ATOM 2727 O O . GLU A 1 336 ? 24.326 -8.948 51.278 1.00 35.16 336 GLU A O 1
ATOM 2732 N N . ASP A 1 337 ? 22.686 -10.079 52.327 1.00 39.28 337 ASP A N 1
ATOM 2733 C CA . ASP A 1 337 ? 22.740 -9.408 53.613 1.00 39.28 337 ASP A CA 1
ATOM 2734 C C . ASP A 1 337 ? 23.512 -10.374 54.521 1.00 39.28 337 ASP A C 1
ATOM 2736 O O . ASP A 1 337 ? 22.951 -11.298 55.110 1.00 39.28 337 ASP A O 1
ATOM 2740 N N . THR A 1 338 ? 24.836 -10.243 54.531 1.00 38.53 338 THR A N 1
ATOM 2741 C CA . THR A 1 338 ? 25.666 -10.759 55.621 1.00 38.53 338 THR A CA 1
ATOM 2742 C C . THR A 1 338 ? 26.309 -9.565 56.290 1.00 38.53 338 THR A C 1
ATOM 2744 O O . THR A 1 338 ? 27.384 -9.097 55.923 1.00 38.53 338 THR A O 1
ATOM 2747 N N . SER A 1 339 ? 25.557 -9.055 57.255 1.00 39.62 339 SER A N 1
ATOM 2748 C CA . SER A 1 339 ? 26.049 -8.433 58.470 1.00 39.62 339 SER A CA 1
ATOM 2749 C C . SER A 1 339 ? 27.219 -9.227 59.053 1.00 39.62 339 SER A C 1
ATOM 2751 O O . SER A 1 339 ? 27.013 -10.351 59.503 1.00 39.62 339 SER A O 1
ATOM 2753 N N . ASP A 1 340 ? 28.395 -8.610 59.100 1.00 39.59 340 ASP A N 1
ATOM 2754 C CA . ASP A 1 340 ? 29.389 -8.886 60.132 1.00 39.59 340 ASP A CA 1
ATOM 2755 C C . ASP A 1 340 ? 29.567 -7.597 60.942 1.00 39.59 340 ASP A C 1
ATOM 2757 O O . ASP A 1 340 ? 30.241 -6.648 60.537 1.00 39.59 340 ASP A O 1
ATOM 2761 N N . GLU A 1 341 ? 28.882 -7.563 62.086 1.00 38.59 341 GLU A N 1
ATOM 2762 C CA . GLU A 1 341 ? 29.262 -6.740 63.227 1.00 38.59 341 GLU A CA 1
ATOM 2763 C C . GLU A 1 341 ? 30.637 -7.210 63.721 1.00 38.59 341 GLU A C 1
ATOM 2765 O O . GLU A 1 341 ? 30.802 -8.362 64.121 1.00 38.59 341 GLU A O 1
ATOM 2770 N N . LEU A 1 342 ? 31.613 -6.304 63.753 1.00 39.19 342 LEU A N 1
ATOM 2771 C CA . LEU A 1 342 ? 32.674 -6.359 64.752 1.00 39.19 342 LEU A CA 1
ATOM 2772 C C . LEU A 1 342 ? 32.768 -4.999 65.439 1.00 39.19 342 LEU A C 1
ATOM 2774 O O . LEU A 1 342 ? 33.036 -3.965 64.824 1.00 39.19 342 LEU A O 1
ATOM 2778 N N . ASP A 1 343 ? 32.480 -5.064 66.732 1.00 37.59 343 ASP A N 1
ATOM 2779 C CA . ASP A 1 343 ? 32.488 -4.010 67.726 1.00 37.59 343 ASP A CA 1
ATOM 2780 C C . ASP A 1 343 ? 33.842 -3.295 67.894 1.00 37.59 343 ASP A C 1
ATOM 2782 O O . ASP A 1 343 ? 34.911 -3.887 67.780 1.00 37.59 343 ASP A O 1
ATOM 2786 N N . GLN A 1 344 ? 33.712 -2.005 68.231 1.00 36.94 344 GLN A N 1
ATOM 2787 C CA . GLN A 1 344 ? 34.458 -1.206 69.221 1.00 36.94 344 GLN A CA 1
ATOM 2788 C C . GLN A 1 344 ? 35.971 -1.435 69.416 1.00 36.94 344 GLN A C 1
ATOM 2790 O O . GLN A 1 344 ? 36.388 -2.466 69.921 1.00 36.94 344 GLN A O 1
ATOM 2795 N N . GLU A 1 345 ? 36.768 -0.366 69.255 1.00 33.88 345 GLU A N 1
ATOM 2796 C CA . GLU A 1 345 ? 37.390 0.355 70.392 1.00 33.88 345 GLU A CA 1
ATOM 2797 C C . GLU A 1 345 ? 38.305 1.521 69.953 1.00 33.88 345 GLU A C 1
ATOM 2799 O O . GLU A 1 345 ? 39.113 1.384 69.042 1.00 33.88 345 GLU A O 1
ATOM 2804 N N . GLY A 1 346 ? 38.217 2.640 70.695 1.00 32.53 346 GLY A N 1
ATOM 2805 C CA . GLY A 1 346 ? 39.255 3.676 70.867 1.00 32.53 346 GLY A CA 1
ATOM 2806 C C . GLY A 1 346 ? 39.464 4.639 69.687 1.00 32.53 346 GLY A C 1
ATOM 2807 O O . GLY A 1 346 ? 39.806 4.240 68.590 1.00 32.53 346 GLY A O 1
ATOM 2808 N N . GLY A 1 347 ? 39.334 5.959 69.786 1.00 32.72 347 GLY A N 1
ATOM 2809 C CA . GLY A 1 347 ? 39.457 6.857 70.926 1.00 32.72 347 GLY A CA 1
ATOM 2810 C C . GLY A 1 347 ? 40.311 8.058 70.494 1.00 32.72 347 GLY A C 1
ATOM 2811 O O . GLY A 1 347 ? 41.401 7.864 69.979 1.00 32.72 347 GLY A O 1
ATOM 2812 N N . GLY A 1 348 ? 39.811 9.278 70.724 1.00 32.41 348 GLY A N 1
ATOM 2813 C CA . GLY A 1 348 ? 40.617 10.495 70.922 1.00 32.41 348 GLY A CA 1
ATOM 2814 C C . GLY A 1 348 ? 41.366 11.084 69.717 1.00 32.41 348 GLY A C 1
ATOM 2815 O O . GLY A 1 348 ? 42.293 10.496 69.178 1.00 32.41 348 GLY A O 1
ATOM 2816 N N . GLY A 1 349 ? 41.025 12.322 69.351 1.00 34.12 349 GLY A N 1
ATOM 2817 C CA . GLY A 1 349 ? 41.829 13.112 68.415 1.00 34.12 349 GLY A CA 1
ATOM 2818 C C . GLY A 1 349 ? 43.103 13.696 69.032 1.00 34.12 349 GLY A C 1
ATOM 2819 O O . GLY A 1 349 ? 43.206 13.787 70.249 1.00 34.12 349 GLY A O 1
ATOM 2820 N N . LEU A 1 350 ? 44.028 14.159 68.183 1.00 35.47 350 LEU A N 1
ATOM 2821 C CA . LEU A 1 350 ? 44.797 15.406 68.340 1.00 35.47 350 LEU A CA 1
ATOM 2822 C C . LEU A 1 350 ? 45.752 15.630 67.152 1.00 35.47 350 LEU A C 1
ATOM 2824 O O . LEU A 1 350 ? 46.393 14.706 66.670 1.00 35.47 350 LEU A O 1
ATOM 2828 N N . MET A 1 351 ? 45.786 16.898 66.733 1.00 36.38 351 MET A N 1
ATOM 2829 C CA . MET A 1 351 ? 46.812 17.668 66.009 1.00 36.38 351 MET A CA 1
ATOM 2830 C C . MET A 1 351 ? 48.080 16.960 65.493 1.00 36.38 351 MET A C 1
ATOM 2832 O O . MET A 1 351 ? 48.882 16.447 66.268 1.00 36.38 351 MET A O 1
ATOM 2836 N N . THR A 1 352 ? 48.397 17.182 64.215 1.00 42.25 352 THR A N 1
ATOM 2837 C CA . THR A 1 352 ? 49.414 18.170 63.784 1.00 42.25 352 THR A CA 1
ATOM 2838 C C . THR A 1 352 ? 49.234 18.529 62.317 1.00 42.25 352 THR A C 1
ATOM 2840 O O . THR A 1 352 ? 48.747 17.662 61.559 1.00 42.25 352 THR A O 1
#

Organism: NCBI:txid56615

Secondary structure (DSSP, 8-state):
-HHHHHHHHHHHHHHHHHHHHHHHHHHHHHHHHHHHHHHTS-SS--PPPTT-TT---HHHHHHHHHHHHHIIIIIIHHHHHHHHHHHHT---S---GGGHHHHHHHHHHHHHHHHHHHHHHHHHHHHHHS-HHHHHHHHHHHHHHHHHHHHHHHHHHH-TTHHHHTTT---TTS---PPPPHHHHHHHHHHHHHHHHHHHHHHHHH--SSS--SSB-STTTBPPHHHHHHHHHHHHHHHHHHHHHHHHHH-TT--HHHHHHHHHHHHHHHHHHHHHHHHHHHHHHHGGGTSS---HHHHHHHHHHHHHHHHHHHHHHHHHHHHHHS---PPP--------------------